Protein AF-A0A9W2X1N8-F1 (afdb_monomer_lite)

Sequence (295 aa):
MGNSVSSVACVLCGAQGEGARREDREVLARQALWKDRPTVGAPGPKSRPLQVGACGFNSRILAFVYPIRLVRVNEDTMELIRGPDGICLPCQPGEPGQLVGAIIQHDPLRRFDGYLNQGANSKKIAKDVFKKGDQAYLTGDVLVMDELGYLYFRDRTGDTFRWKGENVSTTEVEGALSRLLAMADVAVYGVEVPGTEGRAGMAAVASPSGSCDLERLAQLLEKELPLYARPIFLRFLPELHKTGTFKLQKTDLRKEGFDPTVVKDPLFYLDVRKGFYVPLDREAYTRIQAGEEKL

Radius of gyration: 22.06 Å; chains: 1; bounding box: 53×42×66 Å

Organism: Physeter macrocephalus (NCBI:txid9755)

Foldseek 3Di:
DDDDVPLLPCQAVLDDDDDDDPVVVVVVVVVVPDDDDDDDDDDDDDDDPADVQFSHFAAPVPNVVRQKFFFAADLAQRHFDADPVRETHGDDAPGKGFIKGWQDPPDPSRHPPDPPDVPPCPVQWDARHHHHGTIIGGSQWIWGAHPRGGIHTDAGNQQWWDFQRDIAGQVLLQVQLCVVVVNWRKGWDFEDFPPGPIGAIEMETADLPLDDDFLVSLVSCVVRDDPRHPHQKYFYDNDFDQDVNRDGPVPVVRVLDQDVVSDVTFMWGQQPVVSTIDTDDPVNVVCRNVVVGDD

pLDDT: mean 72.07, std 21.96, range [22.75, 95.62]

InterPro domains:
  IPR025110 AMP-binding enzyme, C-terminal domain [PF13193] (172-247)
  IPR042099 ANL, N-terminal domain [G3DSA:3.40.50.12780] (67-156)
  IPR045851 AMP-binding enzyme domain superfamily [G3DSA:3.30.300.30] (158-257)

Secondary structure (DSSP, 8-state):
---STTHHHHHHH------S-HHHHHHHHHHTSSS--------SS-PPPPPTT--EE--STTGGGSSEEEEEB-TTT-PBPB-TTSPBPBPPTT-EEEEEEE--TT-TTT---TT--TTT-TTTEEESSSSTT-EEEEEEEEEEE-TT-EEEEEEETTSEEEETTEEEEHHHHHHHHHHHTTT--EEEEEE--TTSSB-EEEEEEE-TT----HHHHHHHHHHHS-GGGS-SEEEEES---B-TTS-B-HHHHHHHTT-TTT--S-EEEEETTTTEEEE--HHHHHHHHTT-S--

Structure (mmCIF, N/CA/C/O backbone):
data_AF-A0A9W2X1N8-F1
#
_entry.id   AF-A0A9W2X1N8-F1
#
loop_
_atom_site.group_PDB
_atom_site.id
_atom_site.type_symbol
_atom_site.label_atom_id
_atom_site.label_alt_id
_atom_site.label_comp_id
_atom_site.label_asym_id
_atom_site.label_entity_id
_atom_site.label_seq_id
_atom_site.pdbx_PDB_ins_code
_atom_site.Cartn_x
_atom_site.Cartn_y
_atom_site.Cartn_z
_atom_site.occupancy
_atom_site.B_iso_or_equiv
_atom_site.auth_seq_id
_atom_site.auth_comp_id
_atom_site.auth_asym_id
_atom_site.auth_atom_id
_atom_site.pdbx_PDB_model_num
ATOM 1 N N . MET A 1 1 ? 9.101 17.214 11.531 1.00 22.75 1 MET A N 1
ATOM 2 C CA . MET A 1 1 ? 8.351 17.204 12.809 1.00 22.75 1 MET A CA 1
ATOM 3 C C . MET A 1 1 ? 7.164 16.251 12.696 1.00 22.75 1 MET A C 1
ATOM 5 O O . MET A 1 1 ? 6.354 16.449 11.804 1.00 22.75 1 MET A O 1
ATOM 9 N N . GLY A 1 2 ? 7.071 15.233 13.567 1.00 24.41 2 GLY A N 1
ATOM 10 C CA . GLY A 1 2 ? 5.821 14.484 13.797 1.00 24.41 2 GLY A CA 1
ATOM 11 C C . GLY A 1 2 ? 5.746 13.002 13.379 1.00 24.41 2 GLY A C 1
ATOM 12 O O . GLY A 1 2 ? 4.924 12.638 12.543 1.00 24.41 2 GLY A O 1
ATOM 13 N N . ASN A 1 3 ? 6.610 12.163 13.957 1.00 24.52 3 ASN A N 1
ATOM 14 C CA . ASN A 1 3 ? 6.380 10.821 14.535 1.00 24.52 3 ASN A CA 1
ATOM 15 C C . ASN A 1 3 ? 5.213 9.949 13.996 1.00 24.52 3 ASN A C 1
ATOM 17 O O . ASN A 1 3 ? 4.049 10.316 14.104 1.00 24.52 3 ASN A O 1
ATOM 21 N N . SER A 1 4 ? 5.502 8.726 13.514 1.00 29.75 4 SER A N 1
ATOM 22 C CA . SER A 1 4 ? 4.484 7.670 13.261 1.00 29.75 4 SER A CA 1
ATOM 23 C C . SER A 1 4 ? 4.674 6.378 14.048 1.00 29.75 4 SER A C 1
ATOM 25 O O . SER A 1 4 ? 3.787 5.536 14.015 1.00 29.75 4 SER A O 1
ATOM 27 N N . VAL A 1 5 ? 5.763 6.210 14.790 1.00 27.08 5 VAL A N 1
ATOM 28 C CA . VAL A 1 5 ? 5.932 5.002 15.622 1.00 27.08 5 VAL A CA 1
ATOM 29 C C . VAL A 1 5 ? 5.251 5.174 16.995 1.00 27.08 5 VAL A C 1
ATOM 31 O O . VAL A 1 5 ? 5.170 4.253 17.792 1.00 27.08 5 VAL A O 1
ATOM 34 N N . SER A 1 6 ? 4.683 6.357 17.261 1.00 32.12 6 SER A N 1
ATOM 35 C CA . SER A 1 6 ? 4.122 6.728 18.566 1.00 32.12 6 SER A CA 1
ATOM 36 C C . SER A 1 6 ? 2.608 6.503 18.716 1.00 32.12 6 SER A C 1
ATOM 38 O O . SER A 1 6 ? 2.108 6.692 19.819 1.00 32.12 6 SER A O 1
ATOM 40 N N . SER A 1 7 ? 1.863 6.149 17.658 1.00 40.28 7 SER A N 1
ATOM 41 C CA . SER A 1 7 ? 0.382 6.221 17.677 1.00 40.28 7 SER A CA 1
ATOM 42 C C . SER A 1 7 ? -0.257 5.140 18.555 1.00 40.28 7 SER A C 1
ATOM 44 O O . SER A 1 7 ? -1.032 5.451 19.455 1.00 40.28 7 SER A O 1
ATOM 46 N N . VAL A 1 8 ? 0.139 3.878 18.375 1.00 33.94 8 VAL A N 1
ATOM 47 C CA . VAL A 1 8 ? -0.447 2.745 19.110 1.00 33.94 8 VAL A CA 1
ATOM 48 C C . VAL A 1 8 ? -0.028 2.770 20.588 1.00 33.94 8 VAL A C 1
ATOM 50 O O . VAL A 1 8 ? -0.866 2.636 21.475 1.00 33.94 8 VAL A O 1
ATOM 53 N N . ALA A 1 9 ? 1.251 3.044 20.872 1.00 30.34 9 ALA A N 1
ATOM 54 C CA . ALA A 1 9 ? 1.785 3.035 22.234 1.00 30.34 9 ALA A CA 1
ATOM 55 C C . ALA A 1 9 ? 1.349 4.246 23.083 1.00 30.34 9 ALA A C 1
ATOM 57 O O . ALA A 1 9 ? 1.020 4.064 24.253 1.00 30.34 9 ALA A O 1
ATOM 58 N N . CYS A 1 10 ? 1.289 5.471 22.533 1.00 33.62 10 CYS A N 1
ATOM 59 C CA . CYS A 1 10 ? 0.827 6.628 23.321 1.00 33.62 10 CYS A CA 1
ATOM 60 C C . CYS A 1 10 ? -0.654 6.528 23.684 1.00 33.62 10 CYS A C 1
ATOM 62 O O . CYS A 1 10 ? -1.045 6.944 24.772 1.00 33.62 10 CYS A O 1
ATOM 64 N N . VAL A 1 11 ? -1.473 5.999 22.775 1.00 36.81 11 VAL A N 1
ATOM 65 C CA . VAL A 1 11 ? -2.922 5.908 22.969 1.00 36.81 11 VAL A CA 1
ATOM 66 C C . VAL A 1 11 ? -3.291 4.760 23.918 1.00 36.81 11 VAL A C 1
ATOM 68 O O . VAL A 1 11 ? -4.229 4.901 24.698 1.00 36.81 11 VAL A O 1
ATOM 71 N N . LEU A 1 12 ? -2.537 3.653 23.912 1.00 34.25 12 LEU A N 1
ATOM 72 C CA . LEU A 1 12 ? -2.790 2.501 24.787 1.00 34.25 12 LEU A CA 1
ATOM 73 C C . LEU A 1 12 ? -2.156 2.618 26.184 1.00 34.25 12 LEU A C 1
ATOM 75 O O . LEU A 1 12 ? -2.739 2.116 27.141 1.00 34.25 12 LEU A O 1
ATOM 79 N N . CYS A 1 13 ? -0.993 3.264 26.334 1.00 29.58 13 CYS A N 1
ATOM 80 C CA . CYS A 1 13 ? -0.261 3.255 27.611 1.00 29.58 13 CYS A CA 1
ATOM 81 C C . CYS A 1 13 ? -0.659 4.350 28.608 1.00 29.58 13 CYS A C 1
ATOM 83 O O . CYS A 1 13 ? -0.165 4.311 29.731 1.00 29.58 13 CYS A O 1
ATOM 85 N N . GLY A 1 14 ? -1.488 5.336 28.239 1.00 31.61 14 GLY A N 1
ATOM 86 C CA . GLY A 1 14 ? -1.908 6.396 29.171 1.00 31.61 14 GLY A CA 1
ATOM 87 C C . GLY A 1 14 ? -0.744 7.082 29.907 1.00 31.61 14 GLY A C 1
ATOM 88 O O . GLY A 1 14 ? -0.890 7.480 31.059 1.00 31.61 14 GLY A O 1
ATOM 89 N N . ALA A 1 15 ? 0.436 7.170 29.283 1.00 28.55 15 ALA A N 1
ATOM 90 C CA . ALA A 1 15 ? 1.652 7.638 29.939 1.00 28.55 15 ALA A CA 1
ATOM 91 C C . ALA A 1 15 ? 1.679 9.174 30.006 1.00 28.55 15 ALA A C 1
ATOM 93 O O . ALA A 1 15 ? 2.349 9.840 29.218 1.00 28.55 15 ALA A O 1
ATOM 94 N N . GLN A 1 16 ? 0.945 9.734 3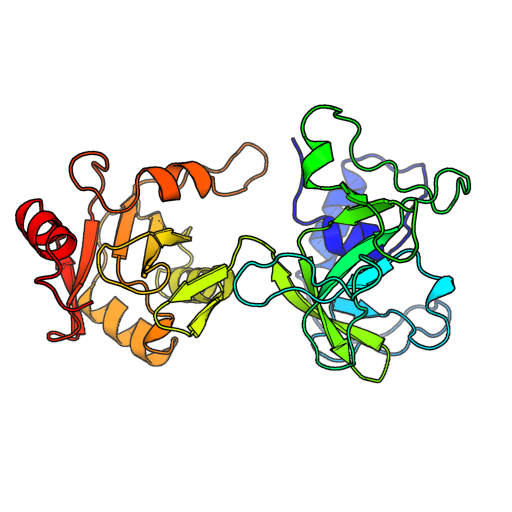0.966 1.00 33.22 16 GLN A N 1
ATOM 95 C CA . GLN A 1 16 ? 1.210 11.060 31.517 1.00 33.22 16 GLN A CA 1
ATOM 96 C C . GLN A 1 16 ? 2.107 10.885 32.750 1.00 33.22 16 GLN A C 1
ATOM 98 O O . GLN A 1 16 ? 1.726 10.233 33.717 1.00 33.22 16 GLN A O 1
ATOM 103 N N . GLY A 1 17 ? 3.327 11.421 32.696 1.00 26.64 17 GLY A N 1
ATOM 104 C CA . GLY A 1 17 ? 4.276 11.364 33.809 1.00 26.64 17 GLY A CA 1
ATOM 105 C C . GLY A 1 17 ? 5.569 12.124 33.514 1.00 26.64 17 GLY A C 1
ATOM 106 O O . GLY A 1 17 ? 6.413 11.679 32.724 1.00 26.64 17 GLY A O 1
ATOM 107 N N . GLU A 1 18 ? 5.682 13.296 34.132 1.00 34.47 18 GLU A N 1
ATOM 108 C CA . GLU A 1 18 ? 6.780 14.263 34.061 1.00 34.47 18 GLU A CA 1
ATOM 109 C C . GLU A 1 18 ? 8.110 13.699 34.602 1.00 34.47 18 GLU A C 1
ATOM 111 O O . GLU A 1 18 ? 8.122 12.832 35.472 1.00 34.47 18 GLU A O 1
ATOM 116 N N . GLY A 1 19 ? 9.245 14.203 34.096 1.00 30.80 19 GLY A N 1
ATOM 117 C CA . GLY A 1 19 ? 10.504 14.173 34.858 1.00 30.80 19 GLY A CA 1
ATOM 118 C C . GLY A 1 19 ? 11.651 13.255 34.409 1.00 30.80 19 GLY A C 1
ATOM 119 O O . GLY A 1 19 ? 12.457 12.885 35.253 1.00 30.80 19 GLY A O 1
ATOM 120 N N . ALA A 1 20 ? 11.811 12.910 33.125 1.00 26.16 20 ALA A N 1
ATOM 121 C CA . ALA A 1 20 ? 13.100 12.380 32.639 1.00 26.16 20 ALA A CA 1
ATOM 122 C C . ALA A 1 20 ? 13.503 13.017 31.302 1.00 26.16 20 ALA A C 1
ATOM 124 O O . ALA A 1 20 ? 12.649 13.253 30.443 1.00 26.16 20 ALA A O 1
ATOM 125 N N . ARG A 1 21 ? 14.799 13.330 31.148 1.00 30.97 21 ARG A N 1
ATOM 126 C CA . ARG A 1 21 ? 15.357 14.007 29.968 1.00 30.97 21 ARG A CA 1
ATOM 127 C C . ARG A 1 21 ? 15.082 13.201 28.691 1.00 30.97 21 ARG A C 1
ATOM 129 O O . ARG A 1 21 ? 15.099 11.974 28.680 1.00 30.97 21 ARG A O 1
ATOM 136 N N . ARG A 1 22 ? 14.798 13.942 27.616 1.00 35.25 22 ARG A N 1
ATOM 137 C CA . ARG A 1 22 ? 14.270 13.470 26.323 1.00 35.25 22 ARG A CA 1
ATOM 138 C C . ARG A 1 22 ? 15.164 12.434 25.624 1.00 35.25 22 ARG A C 1
ATOM 140 O O . ARG A 1 22 ? 14.645 11.610 24.883 1.00 35.25 22 ARG A O 1
ATOM 147 N N . GLU A 1 23 ? 16.465 12.457 25.900 1.00 35.31 23 GLU A N 1
ATOM 148 C CA . GLU A 1 23 ? 17.470 11.562 25.310 1.00 35.31 23 GLU A CA 1
ATOM 149 C C . GLU A 1 23 ? 17.526 10.186 26.003 1.00 35.31 23 GLU A C 1
ATOM 151 O O . GLU A 1 23 ? 17.704 9.171 25.332 1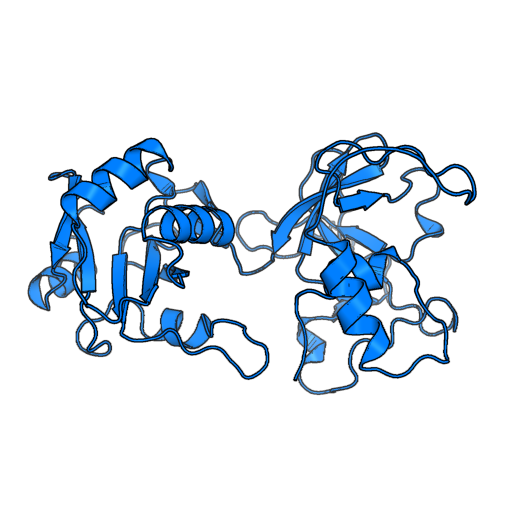.00 35.31 23 GLU A O 1
ATOM 156 N N . ASP A 1 24 ? 17.237 10.108 27.307 1.00 30.05 24 ASP A N 1
ATOM 157 C CA . ASP A 1 24 ? 17.295 8.845 28.062 1.00 30.05 24 ASP A CA 1
ATOM 158 C C . ASP A 1 24 ? 16.071 7.947 27.798 1.00 30.05 24 ASP A C 1
ATOM 160 O O . ASP A 1 24 ? 16.160 6.718 27.834 1.00 30.05 24 ASP A O 1
ATOM 164 N N . ARG A 1 25 ? 14.915 8.542 27.459 1.00 34.88 25 ARG A N 1
ATOM 165 C CA . ARG A 1 25 ? 13.680 7.799 27.140 1.00 34.88 25 ARG A CA 1
ATOM 166 C C . ARG A 1 25 ? 13.730 7.108 25.769 1.00 34.88 25 ARG A C 1
ATOM 168 O O . ARG A 1 25 ? 13.122 6.052 25.612 1.00 34.88 25 ARG A O 1
ATOM 175 N N . GLU A 1 26 ? 14.459 7.652 24.791 1.00 32.41 26 GLU A N 1
ATOM 176 C CA . GLU A 1 26 ? 14.555 7.065 23.442 1.00 32.41 26 GLU A CA 1
ATOM 177 C C . GLU A 1 26 ? 15.580 5.928 23.352 1.00 32.41 26 GLU A C 1
ATOM 179 O O . GLU A 1 26 ? 15.349 4.964 22.620 1.00 32.41 26 GLU A O 1
ATOM 184 N N . VAL A 1 27 ? 16.667 5.981 24.129 1.00 31.05 27 VAL A N 1
ATOM 185 C CA . VAL A 1 27 ? 17.635 4.873 24.211 1.00 31.05 27 VAL A CA 1
ATOM 186 C C . VAL A 1 27 ? 17.013 3.666 24.918 1.00 31.05 27 VAL A C 1
ATOM 188 O O . VAL A 1 27 ? 17.147 2.542 24.432 1.00 31.05 27 VAL A O 1
ATOM 191 N N . LEU A 1 28 ? 16.236 3.890 25.985 1.00 30.09 28 LEU A N 1
ATOM 192 C CA . LEU A 1 28 ? 15.517 2.823 26.691 1.00 30.09 28 LEU A CA 1
ATOM 193 C C . LEU A 1 28 ? 14.352 2.248 25.867 1.00 30.09 28 LEU A C 1
ATOM 195 O O . LEU A 1 28 ? 14.172 1.032 25.834 1.00 30.09 28 LEU A O 1
ATOM 199 N N . ALA A 1 29 ? 13.607 3.080 25.127 1.00 32.09 29 ALA A N 1
ATOM 200 C CA . ALA A 1 29 ? 12.547 2.602 24.233 1.00 32.09 29 ALA A CA 1
ATOM 201 C C . ALA A 1 29 ? 13.093 1.814 23.026 1.00 32.09 29 ALA A C 1
ATOM 203 O O . ALA A 1 29 ? 12.450 0.872 22.566 1.00 32.09 29 ALA A O 1
ATOM 204 N N . ARG A 1 30 ? 14.289 2.160 22.527 1.00 31.34 30 ARG A N 1
ATOM 205 C CA . ARG A 1 30 ? 14.955 1.431 21.434 1.00 31.34 30 ARG A CA 1
ATOM 206 C C . ARG A 1 30 ? 15.635 0.143 21.896 1.00 31.34 30 ARG A C 1
ATOM 208 O O . ARG A 1 30 ? 15.596 -0.836 21.158 1.00 31.34 30 ARG A O 1
ATOM 215 N N . GLN A 1 31 ? 16.206 0.103 23.103 1.00 27.19 31 GLN A N 1
ATOM 216 C CA . GLN A 1 31 ? 16.770 -1.136 23.657 1.00 27.19 31 GLN A CA 1
ATOM 217 C C . GLN A 1 31 ? 15.696 -2.165 24.035 1.00 27.19 31 GLN A C 1
ATOM 219 O O . GLN A 1 31 ? 15.958 -3.360 23.942 1.00 27.19 31 GLN A O 1
ATOM 224 N N . ALA A 1 32 ? 14.480 -1.732 24.379 1.00 28.75 32 ALA A N 1
ATOM 225 C CA . ALA A 1 32 ? 13.392 -2.633 24.764 1.00 28.75 32 ALA A CA 1
ATOM 226 C C . ALA A 1 32 ? 12.700 -3.355 23.589 1.00 28.75 32 ALA A C 1
ATOM 228 O O . ALA A 1 32 ? 11.910 -4.266 23.825 1.00 28.75 32 ALA A O 1
ATOM 229 N N . LEU A 1 33 ? 12.958 -2.964 22.334 1.00 32.12 33 LEU A N 1
ATOM 230 C CA . LEU A 1 33 ? 12.188 -3.453 21.182 1.00 32.12 33 LEU A CA 1
ATOM 231 C C . LEU A 1 33 ? 12.902 -4.488 20.300 1.00 32.12 33 LEU A C 1
ATOM 233 O O . LEU A 1 33 ? 12.229 -5.088 19.469 1.00 32.12 33 LEU A O 1
ATOM 237 N N . TRP A 1 34 ? 14.207 -4.742 20.463 1.00 28.23 34 TRP A N 1
ATOM 238 C CA . TRP A 1 34 ? 14.959 -5.613 19.536 1.00 28.23 34 TRP A CA 1
ATOM 239 C C . TRP A 1 34 ? 16.129 -6.402 20.161 1.00 28.23 34 TRP A C 1
ATOM 241 O O . TRP A 1 34 ? 17.102 -6.704 19.472 1.00 28.23 34 TRP A O 1
ATOM 251 N N . LYS A 1 35 ? 16.062 -6.780 21.444 1.00 23.61 35 LYS A N 1
ATOM 252 C CA . LYS A 1 35 ? 16.946 -7.830 21.984 1.00 23.61 35 LYS A CA 1
ATOM 253 C C . LYS A 1 35 ? 16.184 -8.819 22.866 1.00 23.61 35 LYS A C 1
ATOM 255 O O . LYS A 1 35 ? 15.631 -8.447 23.891 1.00 23.61 35 LYS A O 1
ATOM 260 N N . ASP A 1 36 ? 16.210 -10.064 22.397 1.00 26.56 36 ASP A N 1
ATOM 261 C CA . ASP A 1 36 ? 16.068 -11.329 23.118 1.00 26.56 36 ASP A CA 1
ATOM 262 C C . ASP A 1 36 ? 14.727 -11.645 23.815 1.00 26.56 36 ASP A C 1
ATOM 264 O O . ASP A 1 36 ? 14.384 -11.151 24.885 1.00 26.56 36 ASP A O 1
ATOM 268 N N . ARG A 1 37 ? 13.998 -12.618 23.247 1.00 32.75 37 ARG A N 1
ATOM 269 C CA . ARG A 1 37 ? 13.237 -13.594 24.059 1.00 32.75 37 ARG A CA 1
ATOM 270 C C . ARG A 1 37 ? 14.250 -14.522 24.768 1.00 32.75 37 ARG A C 1
ATOM 272 O O . ARG A 1 37 ? 15.308 -14.720 24.176 1.00 32.75 37 ARG A O 1
ATOM 279 N N . PRO A 1 38 ? 13.941 -15.234 25.880 1.00 39.94 38 PRO A N 1
ATOM 280 C CA . PRO A 1 38 ? 12.724 -15.278 26.704 1.00 39.94 38 PRO A CA 1
ATOM 281 C C . PRO A 1 38 ? 12.981 -15.151 28.238 1.00 39.94 38 PRO A C 1
ATOM 283 O O . PRO A 1 38 ? 14.107 -15.189 28.715 1.00 39.94 38 PRO A O 1
ATOM 286 N N . THR A 1 39 ? 11.886 -15.168 29.010 1.00 31.20 39 THR A N 1
ATOM 287 C CA . THR A 1 39 ? 11.751 -15.500 30.452 1.00 31.20 39 THR A CA 1
ATOM 288 C C . THR A 1 39 ? 11.880 -14.416 31.539 1.00 31.20 39 THR A C 1
ATOM 290 O O . THR A 1 39 ? 12.745 -13.553 31.533 1.00 31.20 39 THR A O 1
ATOM 293 N N . VAL A 1 40 ? 10.998 -14.630 32.529 1.00 28.84 40 VAL A N 1
ATOM 294 C CA . VAL A 1 40 ? 10.947 -14.173 33.929 1.00 28.84 40 VAL A CA 1
ATOM 295 C C . VAL A 1 40 ? 10.440 -12.751 34.183 1.00 28.84 40 VAL A C 1
ATOM 297 O O . VAL A 1 40 ? 11.009 -11.751 33.769 1.00 28.84 40 VAL A O 1
ATOM 300 N N . GLY A 1 41 ? 9.306 -12.698 34.888 1.00 36.88 41 GLY A N 1
ATOM 301 C CA . GLY A 1 41 ? 8.569 -11.482 35.191 1.00 36.88 41 GLY A CA 1
ATOM 302 C C . GLY A 1 41 ? 9.197 -10.590 36.259 1.00 36.88 41 GLY A C 1
ATOM 303 O O . GLY A 1 41 ? 10.035 -11.007 37.054 1.00 36.88 41 GLY A O 1
ATOM 304 N N . ALA A 1 42 ? 8.678 -9.366 36.306 1.00 26.61 42 ALA A N 1
ATOM 305 C CA . ALA A 1 42 ? 8.773 -8.451 37.435 1.00 26.61 42 ALA A CA 1
ATOM 306 C C . ALA A 1 42 ? 7.386 -7.811 37.679 1.00 26.61 42 ALA A C 1
ATOM 308 O O . ALA A 1 42 ? 6.588 -7.707 36.742 1.00 26.61 42 ALA A O 1
ATOM 309 N N . PRO A 1 43 ? 7.039 -7.465 38.932 1.00 33.84 43 PRO A N 1
ATOM 310 C CA . PRO A 1 43 ? 5.667 -7.531 39.422 1.00 33.84 43 PRO A CA 1
ATOM 311 C C . PRO A 1 43 ? 4.914 -6.203 39.253 1.00 33.84 43 PRO A C 1
ATOM 313 O O . PRO A 1 43 ? 5.180 -5.222 39.938 1.00 33.84 43 PRO A O 1
ATOM 316 N N . GLY A 1 44 ? 3.918 -6.207 38.370 1.00 30.73 44 GLY A N 1
ATOM 317 C CA . GLY A 1 44 ? 2.815 -5.241 38.316 1.00 30.73 44 GLY A CA 1
ATOM 318 C C . GLY A 1 44 ? 1.479 -5.997 38.316 1.00 30.73 44 GLY A C 1
ATOM 319 O O . GLY A 1 44 ? 1.490 -7.218 38.134 1.00 30.73 44 GLY A O 1
ATOM 320 N N . PRO A 1 45 ? 0.326 -5.346 38.560 1.00 32.69 45 PRO A N 1
ATOM 321 C CA . PRO A 1 45 ? -0.944 -6.033 38.796 1.00 32.69 45 PRO A CA 1
ATOM 322 C C . PRO A 1 45 ? -1.331 -6.897 37.585 1.00 32.69 45 PRO A C 1
ATOM 324 O O . PRO A 1 45 ? -1.757 -6.374 36.564 1.00 32.69 45 PRO A O 1
ATOM 327 N N . LYS A 1 46 ? -1.121 -8.217 37.723 1.00 32.91 46 LYS A N 1
ATOM 328 C CA . LYS A 1 46 ? -1.469 -9.343 36.832 1.00 32.91 46 LYS A CA 1
ATOM 329 C C . LYS A 1 46 ? -2.076 -8.941 35.475 1.00 32.91 46 LYS A C 1
ATOM 331 O O . LYS A 1 46 ? -3.265 -9.156 35.237 1.00 32.91 46 LYS A O 1
ATOM 336 N N . SER A 1 47 ? -1.262 -8.413 34.561 1.00 38.81 47 SER A N 1
ATOM 337 C CA . SER A 1 47 ? -1.640 -8.317 33.153 1.00 38.81 47 SER A CA 1
ATOM 338 C C . SER A 1 47 ? -1.638 -9.730 32.569 1.00 38.81 47 SER A C 1
ATOM 340 O O . SER A 1 47 ? -0.638 -10.448 32.628 1.00 38.81 47 SER A O 1
ATOM 342 N N . ARG A 1 48 ? -2.796 -10.168 32.058 1.00 43.81 48 ARG A N 1
ATOM 343 C CA . ARG A 1 48 ? -2.905 -11.417 31.292 1.00 43.81 48 ARG A CA 1
ATOM 344 C C . ARG A 1 48 ? -1.853 -11.394 30.175 1.00 43.81 48 ARG A C 1
ATOM 346 O O . ARG A 1 48 ? -1.668 -10.330 29.581 1.00 43.81 48 ARG A O 1
ATOM 353 N N . PRO A 1 49 ? -1.185 -12.520 29.870 1.00 46.03 49 PRO A N 1
ATOM 354 C CA . PRO A 1 49 ? -0.251 -12.557 28.753 1.00 46.03 49 PRO A CA 1
ATOM 355 C C . PRO A 1 49 ? -0.978 -12.082 27.488 1.00 46.03 49 PRO A C 1
ATOM 357 O O . PRO A 1 49 ? -2.090 -12.537 27.204 1.00 46.03 49 PRO A O 1
ATOM 360 N N . LEU A 1 50 ? -0.395 -11.109 26.776 1.00 55.50 50 LEU A N 1
ATOM 361 C CA . LEU A 1 50 ? -0.914 -10.706 25.472 1.00 55.50 50 LEU A CA 1
ATOM 362 C C . LEU A 1 50 ? -0.894 -11.932 24.558 1.00 55.50 50 LEU A C 1
ATOM 364 O O . LEU A 1 50 ? 0.107 -12.650 24.490 1.00 55.50 50 LEU A O 1
ATOM 368 N N . GLN A 1 51 ? -2.005 -12.173 23.870 1.00 63.19 51 GLN A N 1
ATOM 369 C CA . GLN A 1 51 ? -2.077 -13.205 22.848 1.00 63.19 51 GLN A CA 1
ATOM 370 C C . GLN A 1 51 ? -1.052 -12.905 21.749 1.00 63.19 51 GLN A C 1
ATOM 372 O O . GLN A 1 51 ? -0.800 -11.743 21.421 1.00 63.19 51 GLN A O 1
ATOM 377 N N . VAL A 1 52 ? -0.436 -13.946 21.187 1.00 64.38 52 VAL A N 1
ATOM 378 C CA . VAL A 1 52 ? 0.562 -13.791 20.120 1.00 64.38 52 VAL A CA 1
ATOM 379 C C . VAL A 1 52 ? -0.053 -12.987 18.967 1.00 64.38 52 VAL A C 1
ATOM 381 O O . VAL A 1 52 ? -1.096 -13.365 18.440 1.00 64.38 52 VAL A O 1
ATOM 384 N N . GLY A 1 53 ? 0.577 -11.864 18.609 1.00 63.41 53 GLY A N 1
ATOM 385 C CA . GLY A 1 53 ? 0.120 -10.961 17.544 1.00 63.41 53 GLY A CA 1
ATOM 386 C C . GLY A 1 53 ? -0.827 -9.833 17.979 1.00 63.41 53 GLY A C 1
ATOM 387 O O . GLY A 1 53 ? -1.097 -8.946 17.172 1.00 63.41 53 GLY A O 1
ATOM 388 N N . ALA A 1 54 ? -1.303 -9.810 19.228 1.00 73.75 54 ALA A N 1
ATOM 389 C CA . ALA A 1 54 ? -2.109 -8.700 19.734 1.00 73.75 54 ALA A CA 1
ATOM 390 C C . ALA A 1 54 ? -1.231 -7.467 20.014 1.00 73.75 54 ALA A C 1
ATOM 392 O O . ALA A 1 54 ? -0.181 -7.570 20.649 1.00 73.75 54 ALA A O 1
ATOM 393 N N . CYS A 1 55 ? -1.676 -6.290 19.575 1.00 76.31 55 CYS A N 1
ATOM 394 C CA . CYS A 1 55 ? -0.991 -5.014 19.805 1.00 76.31 55 CYS A CA 1
ATOM 395 C C . CYS A 1 55 ? -1.608 -4.188 20.944 1.00 76.31 55 CYS A C 1
ATOM 397 O O . CYS A 1 55 ? -1.052 -3.161 21.327 1.00 76.31 55 CYS A O 1
ATOM 399 N N . GLY A 1 56 ? -2.739 -4.626 21.504 1.00 79.75 56 GLY A N 1
ATOM 400 C CA . GLY A 1 56 ? -3.411 -3.944 22.604 1.00 79.75 56 GLY A CA 1
ATOM 401 C C . GLY A 1 56 ? -4.594 -4.726 23.161 1.00 79.75 56 GLY A C 1
ATOM 402 O O . GLY A 1 56 ? -4.934 -5.805 22.676 1.00 79.75 56 GLY A O 1
ATOM 403 N N . PHE A 1 57 ? -5.232 -4.160 24.183 1.00 80.00 57 PHE A N 1
ATOM 404 C CA . PHE A 1 57 ? -6.439 -4.702 24.796 1.00 80.00 57 PHE A CA 1
ATOM 405 C C . PHE A 1 57 ? -7.412 -3.568 25.113 1.00 80.00 57 PHE A C 1
ATOM 407 O O . PHE A 1 57 ? -7.020 -2.556 25.693 1.00 80.00 57 PHE A O 1
ATOM 414 N N . ASN A 1 58 ? -8.679 -3.745 24.757 1.00 77.88 58 ASN A N 1
ATOM 415 C CA . ASN A 1 58 ? -9.757 -2.840 25.124 1.00 77.88 58 ASN A CA 1
ATOM 416 C C . ASN A 1 58 ? -10.972 -3.665 25.555 1.00 77.88 58 ASN A C 1
ATOM 418 O O . ASN A 1 58 ? -11.532 -4.431 24.773 1.00 77.88 58 ASN A O 1
ATOM 422 N N . SER A 1 59 ? -11.364 -3.525 26.822 1.00 73.69 59 SER A N 1
ATOM 423 C CA . SER A 1 59 ? -12.445 -4.326 27.396 1.00 73.69 59 SER A CA 1
ATOM 424 C C . SER A 1 59 ? -13.776 -4.016 26.714 1.00 73.69 59 SER A C 1
ATOM 426 O O . SER A 1 59 ? -14.239 -2.876 26.734 1.00 73.69 59 SER A O 1
ATOM 428 N N . ARG A 1 60 ? -14.440 -5.048 26.181 1.00 71.94 60 ARG A N 1
ATOM 429 C CA . ARG A 1 60 ? -15.787 -4.914 25.602 1.00 71.94 60 ARG A CA 1
ATOM 430 C C . ARG A 1 60 ? -16.857 -4.631 26.658 1.00 71.94 60 ARG A C 1
ATOM 432 O O . ARG A 1 60 ? -17.812 -3.915 26.381 1.00 71.94 60 ARG A O 1
ATOM 439 N N . ILE A 1 61 ? -16.679 -5.155 27.872 1.00 70.94 61 ILE A N 1
ATOM 440 C CA . ILE A 1 61 ? -17.636 -5.003 28.983 1.00 70.94 61 ILE A CA 1
ATOM 441 C C . ILE A 1 61 ? -17.526 -3.605 29.601 1.00 70.94 61 ILE A C 1
ATOM 443 O O . ILE A 1 61 ? -18.527 -2.955 29.882 1.00 70.94 61 ILE A O 1
ATOM 447 N N . LEU A 1 62 ? -16.297 -3.121 29.788 1.00 68.62 62 LEU A N 1
ATOM 448 C CA . LEU A 1 62 ? -16.009 -1.818 30.390 1.00 68.62 62 LEU A CA 1
ATOM 449 C C . LEU A 1 62 ? -15.550 -0.815 29.342 1.00 68.62 62 LEU A C 1
ATOM 451 O O . LEU A 1 62 ? -14.626 -0.035 29.570 1.00 68.62 62 LEU A O 1
ATOM 455 N N . ALA A 1 63 ? -16.210 -0.825 28.186 1.00 63.50 63 ALA A N 1
ATOM 456 C CA . ALA A 1 63 ? -15.806 -0.001 27.066 1.00 63.50 63 ALA A CA 1
ATOM 457 C C . ALA A 1 63 ? -15.706 1.476 27.511 1.00 63.50 63 ALA A C 1
ATOM 459 O O . ALA A 1 63 ? -14.733 2.162 27.204 1.00 63.50 63 ALA A O 1
ATOM 460 N N . PHE A 1 64 ? -16.671 2.003 28.274 1.00 63.62 64 PHE A N 1
ATOM 461 C CA . PHE A 1 64 ? -16.715 3.417 28.700 1.00 63.62 64 PHE A CA 1
ATOM 462 C C . PHE A 1 64 ? -15.500 3.893 29.523 1.00 63.62 64 PHE A C 1
ATOM 464 O O . PHE A 1 64 ? -15.320 5.098 29.691 1.00 63.62 64 PHE A O 1
ATOM 471 N N . VAL A 1 65 ? -14.679 2.972 30.037 1.00 63.53 65 VAL A N 1
ATOM 472 C CA . VAL A 1 65 ? -13.468 3.287 30.807 1.00 63.53 65 VAL A CA 1
ATOM 473 C C . VAL A 1 65 ? -12.352 3.807 29.903 1.00 63.53 65 VAL A C 1
ATOM 475 O O . VAL A 1 65 ? -11.618 4.709 30.303 1.00 63.53 65 VAL A O 1
ATOM 478 N N . TYR A 1 66 ? -12.256 3.287 28.677 1.00 64.81 66 TYR A N 1
ATOM 479 C CA . TYR A 1 66 ? -11.240 3.696 27.716 1.00 64.81 66 TYR A CA 1
ATOM 480 C C . TYR A 1 66 ? -11.831 4.675 26.695 1.00 64.81 66 TYR A C 1
ATOM 482 O O . TYR A 1 66 ? -12.856 4.364 26.077 1.00 64.81 66 TYR A O 1
ATOM 490 N N . PRO A 1 67 ? -11.182 5.831 26.452 1.00 67.94 67 PRO A N 1
ATOM 491 C CA . PRO A 1 67 ? -11.654 6.830 25.493 1.00 67.94 67 PRO A CA 1
ATOM 492 C C . PRO A 1 67 ? -11.478 6.385 24.033 1.00 67.94 67 PRO A C 1
ATOM 494 O O . PRO A 1 67 ? -11.726 7.169 23.126 1.00 67.94 67 PRO A O 1
ATOM 497 N N . ILE A 1 68 ? -11.050 5.145 23.787 1.00 75.31 68 ILE A N 1
ATOM 498 C CA . ILE A 1 68 ? -10.780 4.608 22.456 1.00 75.31 68 ILE A CA 1
ATOM 499 C C . ILE A 1 68 ? -11.812 3.563 22.043 1.00 75.31 68 ILE A C 1
ATOM 501 O O . ILE A 1 68 ? -12.263 2.734 22.846 1.00 75.31 68 ILE A O 1
ATOM 505 N N . ARG A 1 69 ? -12.187 3.592 20.767 1.00 81.25 69 ARG A N 1
ATOM 506 C CA . ARG A 1 69 ? -13.189 2.703 20.168 1.00 81.25 69 ARG A CA 1
ATOM 507 C C . ARG A 1 69 ? -12.819 2.337 18.744 1.00 81.25 69 ARG A C 1
ATOM 509 O O . ARG A 1 69 ? -12.176 3.126 18.062 1.00 81.25 69 ARG A O 1
ATOM 516 N N . LEU A 1 70 ? -13.284 1.170 18.307 1.00 86.62 70 LEU A N 1
ATOM 517 C CA . LEU A 1 70 ? -13.317 0.816 16.894 1.00 86.62 70 LEU A CA 1
ATOM 518 C C . LEU A 1 70 ? -14.675 1.191 16.311 1.00 86.62 70 LEU A C 1
ATOM 520 O O . LEU A 1 70 ? -15.718 0.761 16.814 1.00 86.62 70 LEU A O 1
ATOM 524 N N . VAL A 1 71 ? -14.644 1.986 15.250 1.00 88.88 71 VAL A N 1
ATOM 525 C CA . VAL A 1 71 ? -15.813 2.323 14.435 1.00 88.88 71 VAL A CA 1
ATOM 526 C C . VAL A 1 71 ? -15.667 1.685 13.065 1.00 88.88 71 VAL A C 1
ATOM 528 O O . VAL A 1 71 ? -14.561 1.598 12.528 1.00 88.88 71 VAL A O 1
ATOM 531 N N . ARG A 1 72 ? -16.784 1.208 12.518 1.00 87.88 72 ARG A N 1
ATOM 532 C CA . ARG A 1 72 ? -16.798 0.506 11.238 1.00 87.88 72 ARG A CA 1
ATOM 533 C C . ARG A 1 72 ? -16.348 1.445 10.134 1.00 87.88 72 ARG A C 1
ATOM 535 O O . ARG A 1 72 ? -16.773 2.601 10.072 1.00 87.88 72 ARG A O 1
ATOM 542 N N . VAL A 1 73 ? -15.516 0.914 9.253 1.00 82.94 73 VAL A N 1
ATOM 543 C CA . VAL A 1 73 ? -15.083 1.595 8.038 1.00 82.94 73 VAL A CA 1
ATOM 544 C C . VAL A 1 73 ? -15.536 0.823 6.818 1.00 82.94 73 VAL A C 1
ATOM 546 O O . VAL A 1 73 ? -15.688 -0.395 6.861 1.00 82.94 73 VAL A O 1
ATOM 549 N N . ASN A 1 74 ? -15.786 1.552 5.740 1.00 76.00 74 ASN A N 1
ATOM 550 C CA . ASN A 1 74 ? -15.948 0.966 4.427 1.00 76.00 74 ASN A CA 1
ATOM 551 C C . ASN A 1 74 ? -14.584 0.415 3.998 1.00 76.00 74 ASN A C 1
ATOM 553 O O . ASN A 1 74 ? -13.597 1.145 4.024 1.00 76.00 74 ASN A O 1
ATOM 557 N N . GLU A 1 75 ? -14.520 -0.863 3.640 1.00 63.78 75 GLU A N 1
ATOM 558 C CA . GLU A 1 75 ? -13.256 -1.515 3.282 1.00 63.78 75 GLU A CA 1
ATOM 559 C C . GLU A 1 75 ? -12.622 -0.918 2.014 1.00 63.78 75 GLU A C 1
ATOM 561 O O . GLU A 1 75 ? -11.401 -0.937 1.881 1.00 63.78 75 GLU A O 1
ATOM 566 N N . ASP A 1 76 ? -13.429 -0.329 1.127 1.00 58.25 76 ASP A N 1
ATOM 567 C CA . ASP A 1 76 ? -12.993 0.221 -0.158 1.00 58.25 76 ASP A CA 1
ATOM 568 C C . ASP A 1 76 ? -12.572 1.688 -0.053 1.00 58.25 76 ASP A C 1
ATOM 570 O O . ASP A 1 76 ? -11.538 2.092 -0.589 1.00 58.25 76 ASP A O 1
ATOM 574 N N . THR A 1 77 ? -13.372 2.511 0.630 1.00 64.81 77 THR A N 1
ATOM 575 C CA . THR A 1 77 ? -13.112 3.958 0.743 1.00 64.81 77 THR A CA 1
ATOM 576 C C . THR A 1 77 ? -12.352 4.328 2.012 1.00 64.81 77 THR A C 1
ATOM 578 O O . THR A 1 77 ? -11.836 5.441 2.121 1.00 64.81 77 THR A O 1
ATOM 581 N N . MET A 1 78 ? -12.266 3.405 2.977 1.00 65.69 78 MET A N 1
ATOM 582 C CA . MET A 1 78 ? -11.766 3.639 4.336 1.00 65.69 78 MET A CA 1
ATOM 583 C C . MET A 1 78 ? -12.495 4.780 5.067 1.00 65.69 78 MET A C 1
ATOM 585 O O . MET A 1 78 ? -11.984 5.338 6.042 1.00 65.69 78 MET A O 1
ATOM 589 N N . GLU A 1 79 ? -13.701 5.131 4.612 1.00 77.19 79 GLU A N 1
ATOM 590 C CA . GLU A 1 79 ? -14.566 6.121 5.246 1.00 77.19 79 GLU A CA 1
ATOM 591 C C . GLU A 1 79 ? -15.402 5.489 6.361 1.00 77.19 79 GLU A C 1
ATOM 593 O O . GLU A 1 79 ? -15.741 4.307 6.329 1.00 77.19 79 GLU A O 1
ATOM 598 N N . LEU A 1 80 ? -15.763 6.294 7.359 1.00 84.38 80 LEU A N 1
ATOM 599 C CA . LEU A 1 80 ? -16.575 5.847 8.488 1.00 84.38 80 LEU A CA 1
ATOM 600 C C . LEU A 1 80 ? -17.992 5.478 8.035 1.00 84.38 80 LEU A C 1
ATOM 602 O O . LEU A 1 80 ? -18.696 6.307 7.456 1.00 84.38 80 LEU A O 1
ATOM 606 N N . ILE A 1 81 ? -18.446 4.274 8.381 1.00 86.38 81 ILE A N 1
ATOM 607 C CA . ILE A 1 81 ? -19.824 3.845 8.131 1.00 86.38 81 ILE A CA 1
ATOM 608 C C . ILE A 1 81 ? -20.725 4.404 9.231 1.00 86.38 81 ILE A C 1
ATOM 610 O O . ILE A 1 81 ? -20.507 4.168 10.423 1.00 86.38 81 ILE A O 1
ATOM 614 N N . ARG A 1 82 ? -21.768 5.126 8.817 1.00 89.75 82 ARG A N 1
ATOM 615 C CA . ARG A 1 82 ? -22.754 5.748 9.706 1.00 89.75 82 ARG A CA 1
ATOM 616 C C . ARG A 1 82 ? -24.110 5.060 9.598 1.00 89.75 82 ARG A C 1
ATOM 618 O O . ARG A 1 82 ? -24.487 4.592 8.527 1.00 89.75 82 ARG A O 1
ATOM 625 N N . GLY A 1 83 ? -24.826 4.994 10.716 1.00 87.81 83 GLY A N 1
ATOM 626 C CA . GLY A 1 83 ? -26.200 4.513 10.782 1.00 87.81 83 GLY A CA 1
ATOM 627 C C . GLY A 1 83 ? -27.218 5.545 10.273 1.00 87.81 83 GLY A C 1
ATOM 628 O O . GLY A 1 83 ? -26.847 6.666 9.913 1.00 87.81 83 GLY A O 1
ATOM 629 N N . PRO A 1 84 ? -28.520 5.199 10.269 1.00 86.69 84 PRO A N 1
ATOM 630 C CA . PRO A 1 84 ? -29.604 6.100 9.851 1.00 86.69 84 PRO A CA 1
ATOM 631 C C . PRO A 1 84 ? -29.723 7.374 10.702 1.00 86.69 84 PRO A C 1
ATOM 633 O O . PRO A 1 84 ? -30.223 8.396 10.244 1.00 86.69 84 PRO A O 1
ATOM 636 N N . ASP A 1 85 ? -29.248 7.320 11.943 1.00 85.75 85 ASP A N 1
ATOM 637 C CA . ASP A 1 85 ? -29.143 8.442 12.878 1.00 85.75 85 ASP A CA 1
ATOM 638 C C . ASP A 1 85 ? -27.947 9.369 12.576 1.00 85.75 85 ASP A C 1
ATOM 640 O O . ASP A 1 85 ? -27.809 10.441 13.172 1.00 85.75 85 ASP A O 1
ATOM 644 N N . GLY A 1 86 ? -27.079 8.988 11.637 1.00 84.69 86 GLY A N 1
ATOM 645 C CA . GLY A 1 86 ? -25.859 9.702 11.279 1.00 84.69 86 GLY A CA 1
ATOM 646 C C . GLY A 1 86 ? -24.706 9.515 12.270 1.00 84.69 86 GLY A C 1
ATOM 647 O O . GLY A 1 86 ? -23.711 10.234 12.151 1.00 84.69 86 GLY A O 1
ATOM 648 N N . ILE A 1 87 ? -24.817 8.583 13.223 1.00 89.00 87 ILE A N 1
ATOM 649 C CA . ILE A 1 87 ? -23.751 8.218 14.170 1.00 89.00 87 ILE A CA 1
ATOM 650 C C . ILE A 1 87 ? -22.923 7.061 13.587 1.00 89.00 87 ILE A C 1
ATOM 652 O O . ILE A 1 87 ? -23.447 6.247 12.827 1.00 89.00 87 ILE A O 1
ATOM 656 N N . CYS A 1 88 ? -21.621 6.983 13.881 1.00 87.94 88 CYS A N 1
ATOM 657 C CA . CYS A 1 88 ? -20.781 5.889 13.380 1.00 87.94 88 CYS A CA 1
ATOM 658 C C . CYS A 1 88 ? -21.165 4.544 14.013 1.00 87.94 88 CYS A C 1
ATOM 660 O O . CYS A 1 88 ? -21.383 4.444 15.221 1.00 87.94 88 CYS A O 1
ATOM 662 N N . LEU A 1 89 ? -21.198 3.484 13.204 1.00 87.56 89 LEU A N 1
ATOM 663 C CA . LEU A 1 89 ? -21.522 2.148 13.698 1.00 87.56 89 LEU A CA 1
ATOM 664 C C . LEU A 1 89 ? -20.321 1.537 14.446 1.00 87.56 89 LEU A C 1
ATOM 666 O O . LEU A 1 89 ? -19.202 1.571 13.925 1.00 87.56 89 LEU A O 1
ATOM 670 N N . PRO A 1 90 ? -20.511 0.952 15.642 1.00 86.50 90 PRO A N 1
ATOM 671 C CA . PRO A 1 90 ? -19.450 0.224 16.334 1.00 86.50 90 PRO A CA 1
ATOM 672 C C . PRO A 1 90 ? -19.126 -1.100 15.622 1.00 86.50 90 PRO A C 1
ATOM 674 O O . PRO A 1 90 ? -19.998 -1.690 14.983 1.00 86.50 90 PRO A O 1
ATOM 677 N N . CYS A 1 91 ? -17.885 -1.576 15.753 1.00 86.44 91 CYS A N 1
ATOM 678 C CA . CYS A 1 91 ? -17.459 -2.866 15.185 1.00 86.44 91 CYS A CA 1
ATOM 679 C C . CYS A 1 91 ? -17.891 -4.051 16.055 1.00 86.44 91 CYS A C 1
ATOM 681 O O . CYS A 1 91 ? -17.814 -3.984 17.288 1.00 86.44 91 CYS A O 1
ATOM 683 N N . GLN A 1 92 ? -18.282 -5.151 15.414 1.00 87.38 92 GLN A N 1
ATOM 684 C CA . GLN A 1 92 ? -18.393 -6.460 16.059 1.00 87.38 92 GLN A CA 1
ATOM 685 C C . GLN A 1 92 ? -17.023 -7.158 16.133 1.00 87.38 92 GLN A C 1
ATOM 687 O O . GLN A 1 92 ? -16.069 -6.726 15.483 1.00 87.38 92 GLN A O 1
ATOM 692 N N . PRO A 1 93 ? -16.876 -8.225 16.940 1.00 84.50 93 PRO A N 1
ATOM 693 C CA . PRO A 1 93 ? -15.655 -9.018 16.959 1.00 84.50 93 PRO A CA 1
ATOM 694 C C . PRO A 1 93 ? -15.319 -9.567 15.580 1.00 84.50 93 PRO A C 1
ATOM 696 O O . PRO A 1 93 ? -16.202 -10.019 14.857 1.00 84.50 93 PRO A O 1
ATOM 699 N N . GLY A 1 94 ? -14.040 -9.541 15.230 1.00 82.06 94 GLY A N 1
ATOM 700 C CA . GLY A 1 94 ? -13.554 -9.969 13.923 1.00 82.06 94 GLY A CA 1
ATOM 701 C C . GLY A 1 94 ? -13.734 -8.929 12.815 1.00 82.06 94 GLY A C 1
ATOM 702 O O . GLY A 1 94 ? -13.061 -9.046 11.794 1.00 82.06 94 GLY A O 1
ATOM 703 N N . GLU A 1 95 ? -14.557 -7.893 13.011 1.00 83.50 95 GLU A N 1
ATOM 704 C CA . GLU A 1 95 ? -14.757 -6.851 12.003 1.00 83.50 95 GLU A CA 1
ATOM 705 C C . GLU A 1 95 ? -13.612 -5.823 12.016 1.00 83.50 95 GLU A C 1
ATOM 707 O O . GLU A 1 95 ? -13.181 -5.381 13.091 1.00 83.50 95 GLU A O 1
ATOM 712 N N . PRO A 1 96 ? -13.117 -5.408 10.836 1.00 83.56 96 PRO A N 1
ATOM 713 C CA . PRO A 1 96 ? -12.149 -4.328 10.730 1.00 83.56 96 PRO A CA 1
ATOM 714 C C . PRO A 1 96 ? -12.804 -2.974 11.027 1.00 83.56 96 PRO A C 1
ATOM 716 O O . PRO A 1 96 ? -13.883 -2.643 10.534 1.00 83.56 96 PRO A O 1
ATOM 719 N N . GLY A 1 97 ? -12.113 -2.161 11.821 1.00 87.31 97 GLY A N 1
ATOM 720 C CA . GLY A 1 97 ? -12.569 -0.834 12.206 1.00 87.31 97 GLY A CA 1
ATOM 721 C C . GLY A 1 97 ? -11.431 0.147 12.381 1.00 87.31 97 GLY A C 1
ATOM 722 O O . GLY A 1 97 ? -10.332 -0.225 12.790 1.00 87.31 97 GLY A O 1
ATOM 723 N N . GLN A 1 98 ? -11.700 1.422 12.124 1.00 86.75 98 GLN A N 1
ATOM 724 C CA . GLN A 1 98 ? -10.749 2.476 12.445 1.00 86.75 98 GLN A CA 1
ATOM 725 C C . GLN A 1 98 ? -10.789 2.766 13.943 1.00 86.75 98 GLN A C 1
ATOM 727 O O . GLN A 1 98 ? -11.857 2.932 14.541 1.00 86.75 98 GLN A O 1
ATOM 732 N N . LEU A 1 99 ? -9.611 2.856 14.551 1.00 85.75 99 LEU A N 1
ATOM 733 C CA . LEU A 1 99 ? -9.463 3.306 15.921 1.00 85.75 99 LEU A CA 1
ATOM 734 C C . LEU A 1 99 ? -9.686 4.810 16.000 1.00 85.75 99 LEU A C 1
ATOM 736 O O . LEU A 1 99 ? -9.086 5.613 15.283 1.00 85.75 99 LEU A O 1
ATOM 740 N N . VAL A 1 100 ? -10.568 5.192 16.908 1.00 85.19 100 VAL A N 1
ATOM 741 C CA . VAL A 1 100 ? -10.920 6.582 17.159 1.00 85.19 100 VAL A CA 1
ATOM 742 C C . VAL A 1 100 ? -10.815 6.875 18.646 1.00 85.19 100 VAL A C 1
ATOM 744 O O . VAL A 1 100 ? -11.190 6.053 19.485 1.00 85.19 100 VAL A O 1
ATOM 747 N N . GLY A 1 101 ? -10.279 8.047 18.974 1.00 80.56 101 GLY A N 1
ATOM 748 C CA . GLY A 1 101 ? -10.188 8.548 20.342 1.00 80.56 101 GLY A CA 1
ATOM 749 C C . GLY A 1 101 ? -11.249 9.613 20.587 1.00 80.56 101 GLY A C 1
ATOM 750 O O . GLY A 1 101 ? -11.240 10.644 19.921 1.00 80.56 101 GLY A O 1
ATOM 751 N N . ALA A 1 102 ? -12.160 9.387 21.530 1.00 76.81 102 ALA A N 1
ATOM 752 C CA . ALA A 1 102 ? -13.147 10.373 21.949 1.00 76.81 102 ALA A CA 1
ATOM 753 C C . ALA A 1 102 ? -12.455 11.637 22.478 1.00 76.81 102 ALA A C 1
ATOM 755 O O . ALA A 1 102 ? -11.595 11.563 23.357 1.00 76.81 102 ALA A O 1
ATOM 756 N N . ILE A 1 103 ? -12.858 12.804 21.977 1.00 72.75 103 ILE A N 1
ATOM 757 C CA . ILE A 1 103 ? -12.378 14.094 22.471 1.00 72.75 103 ILE A CA 1
ATOM 758 C C . ILE A 1 103 ? -13.342 14.554 23.564 1.00 72.75 103 ILE A C 1
ATOM 760 O O . ILE A 1 103 ? -14.430 15.061 23.292 1.00 72.75 103 ILE A O 1
ATOM 764 N N . ILE A 1 104 ? -12.944 14.364 24.821 1.00 68.00 104 ILE A N 1
ATOM 765 C CA . ILE A 1 104 ? -13.717 14.787 25.992 1.00 68.00 104 ILE A CA 1
ATOM 766 C C . ILE A 1 104 ? -13.119 16.100 26.506 1.00 68.00 104 ILE A C 1
ATOM 768 O O . ILE A 1 104 ? -12.071 16.108 27.143 1.00 68.00 104 ILE A O 1
ATOM 772 N N . GLN A 1 105 ? -13.774 17.228 26.217 1.00 59.84 105 GLN A N 1
ATOM 773 C CA . GLN A 1 105 ? -13.254 18.562 26.563 1.00 59.84 105 GLN A CA 1
ATOM 774 C C . GLN A 1 105 ? -13.253 18.860 28.075 1.00 59.84 105 GLN A C 1
ATOM 776 O O . GLN A 1 105 ? -12.479 19.701 28.528 1.00 59.84 105 GLN A O 1
ATOM 781 N N . HIS A 1 106 ? -14.097 18.172 28.850 1.00 57.81 106 HIS A N 1
ATOM 782 C CA . HIS A 1 106 ? -14.349 18.468 30.267 1.00 57.81 106 HIS A CA 1
ATOM 783 C C . HIS A 1 106 ? -13.611 17.559 31.265 1.00 57.81 106 HIS A C 1
ATOM 785 O O . HIS A 1 106 ? -13.807 17.717 32.465 1.00 57.81 106 HIS A O 1
ATOM 791 N N . ASP A 1 107 ? -12.773 16.626 30.806 1.00 54.91 107 ASP A N 1
ATOM 792 C CA . ASP A 1 107 ? -12.046 15.700 31.683 1.00 54.91 107 ASP A CA 1
ATOM 793 C C . ASP A 1 107 ? -10.527 15.844 31.473 1.00 54.91 107 ASP A C 1
ATOM 795 O O . ASP A 1 107 ? -10.015 15.393 30.446 1.00 54.91 107 ASP A O 1
ATOM 799 N N . PRO A 1 108 ? -9.787 16.473 32.405 1.00 48.28 108 PRO A N 1
ATOM 800 C CA . PRO A 1 108 ? -8.353 16.723 32.256 1.00 48.28 108 PRO A CA 1
ATOM 801 C C . PRO A 1 108 ? -7.498 15.446 32.179 1.00 48.28 108 PRO A C 1
ATOM 803 O O . PRO A 1 108 ? -6.413 15.496 31.607 1.00 48.28 108 PRO A O 1
ATOM 806 N N . LEU A 1 109 ? -7.981 14.300 32.678 1.00 43.72 109 LEU A N 1
ATOM 807 C CA . LEU A 1 109 ? -7.269 13.014 32.597 1.00 43.72 109 LEU A CA 1
ATOM 808 C C . LEU A 1 109 ? -7.501 12.292 31.263 1.00 43.72 109 LEU A C 1
ATOM 810 O O . LEU A 1 109 ? -6.719 11.428 30.871 1.00 43.72 109 LEU A O 1
ATOM 814 N N . ARG A 1 110 ? -8.591 12.627 30.563 1.00 49.72 110 ARG A N 1
ATOM 815 C CA . ARG A 1 110 ? -9.003 12.003 29.290 1.00 49.72 110 ARG A CA 1
ATOM 816 C C . ARG A 1 110 ? -8.928 12.962 28.104 1.00 49.72 110 ARG A C 1
ATOM 818 O O . ARG A 1 110 ? -9.335 12.612 26.994 1.00 49.72 110 ARG A O 1
ATOM 825 N N . ARG A 1 111 ? -8.411 14.169 28.329 1.00 49.44 111 ARG A N 1
ATOM 826 C CA . ARG A 1 111 ? -8.228 15.201 27.317 1.00 49.44 111 ARG A CA 1
ATOM 827 C C . ARG A 1 111 ? -7.111 14.790 26.364 1.00 49.44 111 ARG A C 1
ATOM 829 O O . ARG A 1 111 ? -5.931 14.820 26.700 1.00 49.44 111 ARG A O 1
ATOM 836 N N . PHE A 1 112 ? -7.488 14.412 25.150 1.00 45.78 112 PHE A N 1
ATOM 837 C CA . PHE A 1 112 ? -6.539 14.235 24.060 1.00 45.78 112 PHE A CA 1
ATOM 838 C C . PHE A 1 112 ? -6.274 15.605 23.416 1.00 45.78 112 PHE A C 1
ATOM 840 O O . PHE A 1 112 ? -7.039 16.045 22.561 1.00 45.78 112 PHE A O 1
ATOM 847 N N . ASP A 1 113 ? -5.200 16.294 23.817 1.00 48.59 113 ASP A N 1
ATOM 848 C CA . ASP A 1 113 ? -4.780 17.611 23.281 1.00 48.59 113 ASP A CA 1
ATOM 849 C C . ASP A 1 113 ? -4.168 17.531 21.863 1.00 48.59 113 ASP A C 1
ATOM 851 O O . ASP A 1 113 ? -3.276 18.301 21.509 1.00 48.59 113 ASP A O 1
ATOM 855 N N . GLY A 1 114 ? -4.625 16.570 21.049 1.00 42.34 114 GLY A N 1
ATOM 856 C CA . GLY A 1 114 ? -4.057 16.177 19.758 1.00 42.34 114 GLY A CA 1
ATOM 857 C C . GLY A 1 114 ? -3.443 17.340 18.976 1.00 42.34 114 GLY A C 1
ATOM 858 O O . GLY A 1 114 ? -4.166 18.207 18.495 1.00 42.34 114 GLY A O 1
ATOM 859 N N . TYR A 1 115 ? -2.104 17.330 18.893 1.00 42.59 115 TYR A N 1
ATOM 860 C CA . TYR A 1 115 ? -1.220 18.253 18.170 1.00 42.59 115 TYR A CA 1
ATOM 861 C C . TYR A 1 115 ? -1.905 19.538 17.674 1.00 42.59 115 TYR A C 1
ATOM 863 O O . TYR A 1 115 ? -2.412 19.600 16.553 1.00 42.59 115 TYR A O 1
ATOM 871 N N . LEU A 1 116 ? -1.891 20.562 18.530 1.00 36.50 116 LEU A N 1
ATOM 872 C CA . LEU A 1 116 ? -2.354 21.927 18.277 1.00 36.50 116 LEU A CA 1
ATOM 873 C C . LEU A 1 116 ? -1.697 22.537 17.023 1.00 36.50 116 LEU A C 1
ATOM 875 O O . LEU A 1 116 ? -0.690 23.227 17.112 1.00 36.50 116 LEU A O 1
ATOM 879 N N . ASN A 1 117 ? -2.282 22.293 15.850 1.00 40.03 117 ASN A N 1
ATOM 880 C CA . ASN A 1 117 ? -2.080 23.069 14.627 1.00 40.03 117 ASN A CA 1
ATOM 881 C C . ASN A 1 117 ? -3.425 23.161 13.890 1.00 40.03 117 ASN A C 1
ATOM 883 O O . ASN A 1 117 ? -3.895 22.205 13.271 1.00 40.03 117 ASN A O 1
ATOM 887 N N . GLN A 1 118 ? -4.066 24.326 13.992 1.00 44.22 118 GLN A N 1
ATOM 888 C CA . GLN A 1 118 ? -5.475 24.563 13.642 1.00 44.22 118 GLN A CA 1
ATOM 889 C C . GLN A 1 118 ? -5.825 24.328 12.155 1.00 44.22 118 GLN A C 1
ATOM 891 O O . GLN A 1 118 ? -6.992 24.116 11.841 1.00 44.22 118 GLN A O 1
ATOM 896 N N . GLY A 1 119 ? -4.845 24.297 11.244 1.00 44.00 119 GLY A N 1
ATOM 897 C CA . GLY A 1 119 ? -5.086 24.152 9.799 1.00 44.00 119 GLY A CA 1
ATOM 898 C C . GLY A 1 119 ? -5.223 22.714 9.274 1.00 44.00 119 GLY A C 1
ATOM 899 O O . GLY A 1 119 ? -5.853 22.506 8.242 1.00 44.00 119 GLY A O 1
ATOM 900 N N . ALA A 1 120 ? -4.670 21.708 9.965 1.00 42.06 120 ALA A N 1
ATOM 901 C CA . ALA A 1 120 ? -4.636 20.313 9.488 1.00 42.06 120 ALA A CA 1
ATOM 902 C C . ALA A 1 120 ? -5.641 19.378 10.199 1.00 42.06 120 ALA A C 1
ATOM 904 O O . ALA A 1 120 ? -5.771 18.210 9.828 1.00 42.06 120 ALA A O 1
ATOM 905 N N . ASN A 1 121 ? -6.348 19.879 11.221 1.00 49.50 121 ASN A N 1
ATOM 906 C CA . ASN A 1 121 ? -7.144 19.061 12.142 1.00 49.50 121 ASN A CA 1
ATOM 907 C C . ASN A 1 121 ? -8.587 18.789 11.690 1.00 49.50 121 ASN A C 1
ATOM 909 O O . ASN A 1 121 ? -9.171 17.811 12.145 1.00 49.50 121 ASN A O 1
ATOM 913 N N . SER A 1 122 ? -9.168 19.573 10.774 1.00 52.44 122 SER A N 1
ATOM 914 C CA . SER A 1 122 ? -10.572 19.371 10.366 1.00 52.44 122 SER A CA 1
ATOM 915 C C . SER A 1 122 ? -10.810 18.024 9.678 1.00 52.44 122 SER A C 1
ATOM 917 O O . SER A 1 122 ? -11.858 17.422 9.878 1.00 52.44 122 SER A O 1
ATOM 919 N N . LYS A 1 123 ? -9.823 17.507 8.931 1.00 60.53 123 LYS A N 1
ATOM 920 C CA . LYS A 1 123 ? -9.901 16.179 8.296 1.00 60.53 123 LYS A CA 1
ATOM 921 C C . LYS A 1 123 ? -9.680 15.014 9.267 1.00 60.53 123 LYS A C 1
ATOM 923 O O . LYS A 1 123 ? -10.066 13.896 8.953 1.00 60.53 123 LYS A O 1
ATOM 928 N N . LYS A 1 124 ? -9.042 15.250 10.420 1.00 72.12 124 LYS A N 1
ATOM 929 C CA . LYS A 1 124 ? -8.728 14.207 11.417 1.00 72.12 124 LYS A CA 1
ATOM 930 C C . LYS A 1 124 ? -9.684 14.190 12.605 1.00 72.12 124 LYS A C 1
ATOM 932 O O . LYS A 1 124 ? -9.535 13.344 13.478 1.00 72.12 124 LYS A O 1
ATOM 937 N N . ILE A 1 125 ? -10.640 15.112 12.658 1.00 77.06 125 ILE A N 1
ATOM 938 C CA . ILE A 1 125 ? -11.663 15.160 13.699 1.00 77.06 125 ILE A CA 1
ATOM 939 C C . ILE A 1 125 ? -13.003 14.838 13.048 1.00 77.06 125 ILE A C 1
ATOM 941 O O . ILE A 1 125 ? -13.512 15.613 12.241 1.00 77.06 125 ILE A O 1
ATOM 945 N N . ALA A 1 126 ? -13.583 13.702 13.418 1.00 82.06 126 ALA A N 1
ATOM 946 C CA . ALA A 1 126 ? -14.942 13.354 13.039 1.00 82.06 126 ALA A CA 1
ATOM 947 C C . ALA A 1 126 ? -15.927 13.859 14.099 1.00 82.06 126 ALA A C 1
ATOM 949 O O . ALA A 1 126 ? -15.640 13.822 15.295 1.00 82.06 126 ALA A O 1
ATOM 950 N N . LYS A 1 127 ? -17.090 14.331 13.646 1.00 85.44 127 LYS A N 1
ATOM 951 C CA . LYS A 1 127 ? -18.231 14.701 14.495 1.00 85.44 127 LYS A CA 1
ATOM 952 C C . LYS A 1 127 ? -19.268 13.580 14.504 1.00 85.44 127 LYS A C 1
ATOM 954 O O . LYS A 1 127 ? -19.305 12.787 13.555 1.00 85.44 127 LYS A O 1
ATOM 959 N N . ASP A 1 128 ? -20.117 13.568 15.528 1.00 86.94 128 ASP A N 1
ATOM 960 C CA . ASP A 1 128 ? -21.222 12.616 15.687 1.00 86.94 128 ASP A CA 1
ATOM 961 C C . ASP A 1 128 ? -20.738 11.161 15.545 1.00 86.94 128 ASP A C 1
ATOM 963 O O . ASP A 1 128 ? -21.197 10.420 14.681 1.00 86.94 128 ASP A O 1
ATOM 967 N N . VAL A 1 129 ? -19.718 10.774 16.307 1.00 84.19 129 VAL A N 1
ATOM 968 C CA . VAL A 1 129 ? -19.051 9.471 16.198 1.00 84.19 129 VAL A CA 1
ATOM 969 C C . VAL A 1 129 ? -19.697 8.444 17.113 1.00 84.19 129 VAL A C 1
ATOM 971 O O . VAL A 1 129 ? -20.030 7.364 16.642 1.00 84.19 129 VAL A O 1
ATOM 974 N N . PHE A 1 130 ? -19.918 8.765 18.390 1.00 82.88 130 PHE A N 1
ATOM 975 C CA . PHE A 1 130 ? -20.596 7.862 19.333 1.00 82.88 130 PHE A CA 1
ATOM 976 C C . PHE A 1 130 ? -21.985 8.363 19.714 1.00 82.88 130 PHE A C 1
ATOM 978 O O . PHE A 1 130 ? -22.870 7.571 20.026 1.00 82.88 130 PHE A O 1
ATOM 985 N N . LYS A 1 131 ? -22.174 9.682 19.712 1.00 84.50 131 LYS A N 1
ATOM 986 C CA . LYS A 1 131 ? -23.446 10.356 19.965 1.00 84.50 131 LYS A CA 1
ATOM 987 C C . LYS A 1 131 ? -23.492 11.691 19.237 1.00 84.50 131 LYS A C 1
ATOM 989 O O . LYS A 1 131 ? -22.461 12.304 18.980 1.00 84.50 131 LYS A O 1
ATOM 994 N N . LYS A 1 132 ? -24.694 12.193 18.964 1.00 84.69 132 LYS A N 1
ATOM 995 C CA . LYS A 1 132 ? -24.859 13.531 18.386 1.00 84.69 132 LYS A CA 1
ATOM 996 C C . LYS A 1 132 ? -24.167 14.603 19.235 1.00 84.69 132 LYS A C 1
ATOM 998 O O . LYS A 1 132 ? -24.339 14.647 20.453 1.00 84.69 132 LYS A O 1
ATOM 1003 N N . GLY A 1 133 ? -23.393 15.458 18.574 1.00 81.62 133 GLY A N 1
ATOM 1004 C CA . GLY A 1 133 ? -22.649 16.566 19.164 1.00 81.62 133 GLY A CA 1
ATOM 1005 C C . GLY A 1 133 ? -21.270 16.207 19.721 1.00 81.62 133 GLY A C 1
ATOM 1006 O O . GLY A 1 133 ? -20.562 17.111 20.161 1.00 81.62 133 GLY A O 1
ATOM 1007 N N . ASP A 1 134 ? -20.861 14.934 19.710 1.00 82.94 134 ASP A N 1
ATOM 1008 C CA . ASP A 1 134 ? -19.507 14.564 20.118 1.00 82.94 134 ASP A CA 1
ATOM 1009 C C . ASP A 1 134 ? -18.474 14.732 18.990 1.00 82.94 134 ASP A C 1
ATOM 1011 O O . ASP A 1 134 ? -18.793 15.007 17.827 1.00 82.94 134 ASP A O 1
ATOM 1015 N N . GLN A 1 135 ? -17.202 14.619 19.372 1.00 82.69 135 GLN A N 1
ATOM 1016 C CA . GLN A 1 135 ? -16.069 14.658 18.461 1.00 82.69 135 GLN A CA 1
ATOM 1017 C C . GLN A 1 135 ? -15.098 13.538 18.810 1.00 82.69 135 GLN A C 1
ATOM 1019 O O . GLN A 1 135 ? -14.859 13.254 19.986 1.00 82.69 135 GLN A O 1
ATOM 1024 N N . ALA A 1 136 ? -14.500 12.930 17.791 1.00 80.00 136 ALA A N 1
ATOM 1025 C CA . ALA A 1 136 ? -13.431 11.963 17.966 1.00 80.00 136 ALA A CA 1
ATOM 1026 C C . ALA A 1 136 ? -12.273 12.248 17.011 1.00 80.00 136 ALA A C 1
ATOM 1028 O O . ALA A 1 136 ? -12.467 12.656 15.865 1.00 80.00 136 ALA A O 1
ATOM 1029 N N . TYR A 1 137 ? -11.060 12.010 17.496 1.00 80.00 137 TYR A N 1
ATOM 1030 C CA . TYR A 1 137 ? -9.851 12.024 16.694 1.00 80.00 137 TYR A CA 1
ATOM 1031 C C . TYR A 1 137 ? -9.718 10.702 15.938 1.00 80.00 137 TYR A C 1
ATOM 1033 O O . TYR A 1 137 ? -9.738 9.628 16.543 1.00 80.00 137 TYR A O 1
ATOM 1041 N N . LEU A 1 138 ? -9.554 10.788 14.622 1.00 80.44 138 LEU A N 1
ATOM 1042 C CA . LEU A 1 138 ? -9.279 9.657 13.747 1.00 80.44 138 LEU A CA 1
ATOM 1043 C C . LEU A 1 138 ? -7.783 9.352 13.804 1.00 80.44 138 LEU A C 1
ATOM 1045 O O . LEU A 1 138 ? -6.969 10.153 13.335 1.00 80.44 138 LEU A O 1
ATOM 1049 N N . THR A 1 139 ? -7.403 8.203 14.374 1.00 75.50 139 THR A N 1
ATOM 1050 C CA . THR A 1 139 ? -5.979 7.829 14.452 1.00 75.50 139 THR A CA 1
ATOM 1051 C C . THR A 1 139 ? -5.414 7.491 13.074 1.00 75.50 139 THR A C 1
ATOM 1053 O O . THR A 1 13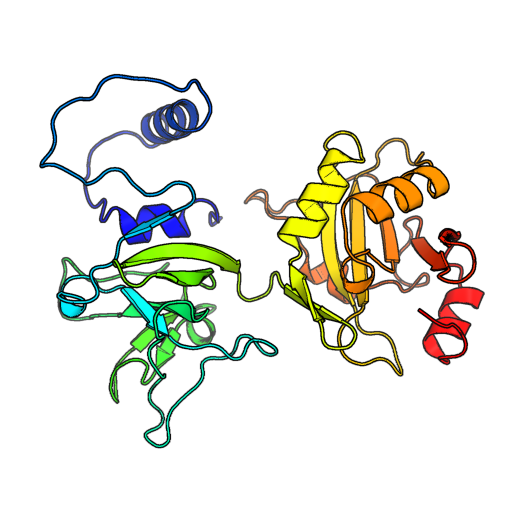9 ? -4.221 7.680 12.826 1.00 75.50 139 THR A O 1
ATOM 1056 N N . GLY A 1 140 ? -6.282 7.046 12.160 1.00 74.44 140 GLY A N 1
ATOM 1057 C CA . GLY A 1 140 ? -5.874 6.497 10.877 1.00 74.44 140 GLY A CA 1
ATOM 1058 C C . GLY A 1 140 ? -5.486 5.025 10.955 1.00 74.44 140 GLY A C 1
ATOM 1059 O O . GLY A 1 140 ? -5.087 4.496 9.937 1.00 74.44 140 GLY A O 1
ATOM 1060 N N . ASP A 1 141 ? -5.576 4.361 12.106 1.00 79.62 141 ASP A N 1
ATOM 1061 C CA . ASP A 1 141 ? -5.172 2.959 12.254 1.00 79.62 141 ASP A CA 1
ATOM 1062 C C . ASP A 1 141 ? -6.416 2.055 12.186 1.00 79.62 141 ASP A C 1
ATOM 1064 O O . ASP A 1 141 ? -7.389 2.291 12.903 1.00 79.62 141 ASP A O 1
ATOM 1068 N N . VAL A 1 142 ? -6.395 1.037 11.326 1.00 81.19 142 VAL A N 1
ATOM 1069 C CA . VAL A 1 142 ? -7.441 0.018 11.176 1.00 81.19 142 VAL A CA 1
ATOM 1070 C C . VAL A 1 142 ? -7.029 -1.225 11.958 1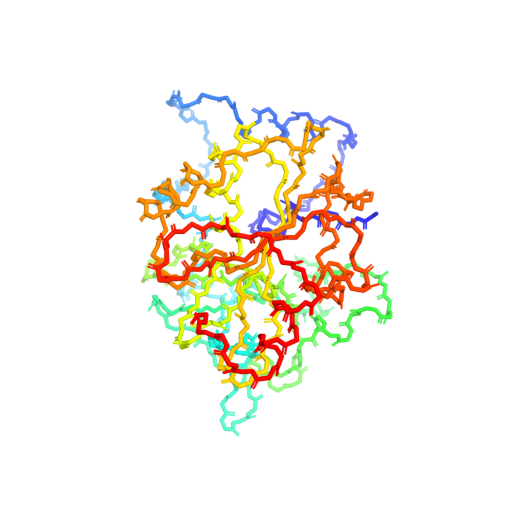.00 81.19 142 VAL A C 1
ATOM 1072 O O . VAL A 1 142 ? -5.970 -1.813 11.726 1.00 81.19 142 VAL A O 1
ATOM 1075 N N . LEU A 1 143 ? -7.871 -1.636 12.899 1.00 86.44 143 LEU A N 1
ATOM 1076 C CA . LEU A 1 143 ? -7.650 -2.802 13.744 1.00 86.44 143 LEU A CA 1
ATOM 1077 C C . LEU A 1 143 ? -8.864 -3.724 13.719 1.00 86.44 143 LEU A C 1
ATOM 1079 O O . LEU A 1 143 ? -9.978 -3.311 13.412 1.00 86.44 143 LEU A O 1
ATOM 1083 N N . VAL A 1 144 ? -8.632 -4.974 14.099 1.00 85.69 144 VAL A N 1
ATOM 1084 C CA . VAL A 1 144 ? -9.675 -5.957 14.399 1.00 85.69 144 VAL A CA 1
ATOM 1085 C C . VAL A 1 144 ? -9.625 -6.262 15.887 1.00 85.69 144 VAL A C 1
ATOM 1087 O O . VAL A 1 144 ? -8.543 -6.411 16.453 1.00 85.69 144 VAL A O 1
ATOM 1090 N N . MET A 1 145 ? -10.789 -6.350 16.523 1.00 87.56 145 MET A N 1
ATOM 1091 C CA . MET A 1 145 ? -10.909 -6.784 17.914 1.00 87.56 145 MET A CA 1
ATOM 1092 C C . MET A 1 145 ? -11.486 -8.193 17.963 1.00 87.56 145 MET A C 1
ATOM 1094 O O . MET A 1 145 ? -12.453 -8.465 17.259 1.00 87.56 145 MET A O 1
ATOM 1098 N N . ASP A 1 146 ? -10.937 -9.079 18.785 1.00 85.75 146 ASP A N 1
ATOM 1099 C CA . ASP A 1 146 ? -11.548 -10.390 19.022 1.00 85.75 146 ASP A CA 1
ATOM 1100 C C . ASP A 1 146 ? -12.671 -10.341 20.078 1.00 85.75 146 ASP A C 1
ATOM 1102 O O . ASP A 1 146 ? -13.017 -9.294 20.634 1.00 85.75 146 ASP A O 1
ATOM 1106 N N . GLU A 1 147 ? -13.273 -11.495 20.366 1.00 85.75 147 GLU A N 1
ATOM 1107 C CA . GLU A 1 147 ? -14.337 -11.606 21.369 1.00 85.75 147 GLU A CA 1
ATOM 1108 C C . GLU A 1 147 ? -13.864 -11.263 22.788 1.00 85.75 147 GLU A C 1
ATOM 1110 O O . GLU A 1 147 ? -14.661 -10.804 23.611 1.00 85.75 147 GLU A O 1
ATOM 1115 N N . LEU A 1 148 ? -12.570 -11.451 23.063 1.00 83.62 148 LEU A N 1
ATOM 1116 C CA . LEU A 1 148 ? -11.950 -11.238 24.366 1.00 83.62 148 LEU A CA 1
ATOM 1117 C C . LEU A 1 148 ? -11.541 -9.776 24.591 1.00 83.62 148 LEU A C 1
ATOM 1119 O O . LEU A 1 148 ? -11.337 -9.384 25.740 1.00 83.62 148 LEU A O 1
ATOM 1123 N N . GLY A 1 149 ? -11.474 -8.963 23.535 1.00 80.56 149 GLY A N 1
ATOM 1124 C CA . GLY A 1 149 ? -11.068 -7.559 23.574 1.00 80.56 149 GLY A CA 1
ATOM 1125 C C . GLY A 1 149 ? -9.605 -7.315 23.193 1.00 80.56 149 GLY A C 1
ATOM 1126 O O . GLY A 1 149 ? -9.119 -6.195 23.366 1.00 80.56 149 GLY A O 1
ATOM 1127 N N . TYR A 1 150 ? -8.886 -8.320 22.687 1.00 83.00 150 TYR A N 1
ATOM 1128 C CA . TYR A 1 150 ? -7.555 -8.125 22.117 1.00 83.00 150 TYR A CA 1
ATOM 1129 C C . TYR A 1 150 ? -7.656 -7.442 20.756 1.00 83.00 150 TYR A C 1
ATOM 1131 O O . TYR A 1 150 ? -8.505 -7.772 19.930 1.00 83.00 150 TYR A O 1
ATOM 1139 N N . LEU A 1 151 ? -6.780 -6.464 20.543 1.00 80.25 151 LEU A N 1
ATOM 1140 C CA . LEU A 1 151 ? -6.691 -5.686 19.316 1.00 80.25 151 LEU A CA 1
ATOM 1141 C C . LEU A 1 151 ? -5.547 -6.201 18.449 1.00 80.25 151 LEU A C 1
ATOM 1143 O O . LEU A 1 151 ? -4.424 -6.374 18.926 1.00 80.25 151 LEU A O 1
ATOM 1147 N N . TYR A 1 152 ? -5.830 -6.368 17.165 1.00 78.44 152 TYR A N 1
ATOM 1148 C CA . TYR A 1 152 ? -4.892 -6.798 16.140 1.00 78.44 152 TYR A CA 1
ATOM 1149 C C . TYR A 1 152 ? -4.790 -5.702 15.093 1.00 78.44 152 TYR A C 1
ATOM 1151 O O . TYR A 1 152 ? -5.792 -5.313 14.491 1.00 78.44 152 TYR A O 1
ATOM 1159 N N . PHE A 1 153 ? -3.581 -5.188 14.889 1.00 77.50 153 PHE A N 1
ATOM 1160 C CA . PHE A 1 153 ? -3.329 -4.215 13.836 1.00 77.50 153 PHE A CA 1
ATOM 1161 C C . PHE A 1 153 ? -3.549 -4.880 12.476 1.00 77.50 153 PHE A C 1
ATOM 1163 O O . PHE A 1 153 ? -3.001 -5.953 12.222 1.00 77.50 153 PHE A O 1
ATOM 1170 N N . ARG A 1 154 ? -4.369 -4.260 11.627 1.00 71.31 154 ARG A N 1
ATOM 1171 C CA . ARG A 1 154 ? -4.577 -4.712 10.251 1.00 71.31 154 ARG A CA 1
ATOM 1172 C C . ARG A 1 154 ? -3.861 -3.800 9.283 1.00 71.31 154 ARG A C 1
ATOM 1174 O O . ARG A 1 154 ? -3.010 -4.271 8.543 1.00 71.31 154 ARG A O 1
ATOM 1181 N N . ASP A 1 155 ? -4.201 -2.518 9.309 1.00 65.81 155 ASP A N 1
ATOM 1182 C CA . ASP A 1 155 ? -3.676 -1.575 8.332 1.00 65.81 155 ASP A CA 1
ATOM 1183 C C . ASP A 1 155 ? -3.761 -0.132 8.832 1.00 65.81 155 ASP A C 1
ATOM 1185 O O . ASP A 1 155 ? -4.203 0.143 9.949 1.00 65.81 155 ASP A O 1
ATOM 1189 N N . ARG A 1 156 ? -3.359 0.812 7.990 1.00 68.94 156 ARG A N 1
ATOM 1190 C CA . ARG A 1 156 ? -3.555 2.237 8.180 1.00 68.94 156 ARG A CA 1
ATOM 1191 C C . ARG A 1 156 ? -4.437 2.784 7.063 1.00 68.94 156 ARG A C 1
ATOM 1193 O O . ARG A 1 156 ? -4.216 2.538 5.882 1.00 68.94 156 ARG A O 1
ATOM 1200 N N . THR A 1 157 ? -5.422 3.594 7.427 1.00 62.12 157 THR A N 1
ATOM 1201 C CA . THR A 1 157 ? -6.237 4.386 6.510 1.00 62.12 157 THR A CA 1
ATOM 1202 C C . THR A 1 157 ? -5.331 5.198 5.575 1.00 62.12 157 THR A C 1
ATOM 1204 O O . THR A 1 157 ? -4.705 6.174 5.995 1.00 62.12 157 THR A O 1
ATOM 1207 N N . GLY A 1 158 ? -5.269 4.784 4.306 1.00 63.25 158 GLY A N 1
ATOM 1208 C CA . GLY A 1 158 ? -4.462 5.409 3.251 1.00 63.25 158 GLY A CA 1
ATOM 1209 C C . GLY A 1 158 ? -3.225 4.620 2.798 1.00 63.25 158 GLY A C 1
ATOM 1210 O O . GLY A 1 158 ? -2.649 4.985 1.770 1.00 63.25 158 GLY A O 1
ATOM 1211 N N . ASP A 1 159 ? -2.855 3.548 3.507 1.00 70.50 159 ASP A N 1
ATOM 1212 C CA . ASP A 1 159 ? -1.773 2.616 3.146 1.00 70.50 159 ASP A CA 1
ATOM 1213 C C . ASP A 1 159 ? -2.298 1.337 2.447 1.00 70.50 159 ASP A C 1
ATOM 1215 O O . ASP A 1 159 ? -1.536 0.403 2.211 1.00 70.50 159 ASP A O 1
ATOM 1219 N N . THR A 1 160 ? -3.565 1.312 2.022 1.00 78.94 160 THR A N 1
ATOM 1220 C CA . THR A 1 160 ? -4.137 0.283 1.135 1.00 78.94 160 THR A CA 1
ATOM 1221 C C . THR A 1 160 ? -4.531 0.859 -0.220 1.00 78.94 160 THR A C 1
ATOM 1223 O O . THR A 1 160 ? -4.746 2.066 -0.381 1.00 78.94 160 THR A O 1
ATOM 1226 N N . PHE A 1 161 ? -4.649 -0.014 -1.216 1.00 85.75 161 PHE A N 1
ATOM 1227 C CA . PHE A 1 161 ? -5.359 0.281 -2.455 1.00 85.75 161 PHE A CA 1
ATOM 1228 C C . PHE A 1 161 ? -6.125 -0.956 -2.930 1.00 85.75 161 PHE A C 1
ATOM 1230 O O . PHE A 1 161 ? -5.746 -2.082 -2.615 1.00 85.75 161 PHE A O 1
ATOM 1237 N N . ARG A 1 162 ? -7.206 -0.743 -3.684 1.00 84.81 162 ARG A N 1
ATOM 1238 C CA . ARG A 1 162 ? -8.033 -1.818 -4.240 1.00 84.81 162 ARG A CA 1
ATOM 1239 C C . ARG A 1 162 ? -7.655 -2.057 -5.694 1.00 84.81 162 ARG A C 1
ATOM 1241 O O . ARG A 1 162 ? -7.616 -1.094 -6.453 1.00 84.81 162 ARG A O 1
ATOM 1248 N N . TRP A 1 163 ? -7.408 -3.299 -6.089 1.00 89.31 163 TRP A N 1
ATOM 1249 C CA . TRP A 1 163 ? -7.068 -3.676 -7.463 1.00 89.31 163 TRP A CA 1
ATOM 1250 C C . TRP A 1 163 ? -7.951 -4.831 -7.920 1.00 89.31 163 TRP A C 1
ATOM 1252 O O . TRP A 1 163 ? -7.927 -5.894 -7.306 1.00 89.31 163 TRP A O 1
ATOM 1262 N N . LYS A 1 164 ? -8.745 -4.626 -8.984 1.00 84.88 164 LYS A N 1
ATOM 1263 C CA . LYS A 1 164 ? -9.636 -5.658 -9.556 1.00 84.88 164 LYS A CA 1
ATOM 1264 C C . LYS A 1 164 ? -10.522 -6.362 -8.511 1.00 84.88 164 LYS A C 1
ATOM 1266 O O . LYS A 1 164 ? -10.738 -7.567 -8.580 1.00 84.88 164 LYS A O 1
ATOM 1271 N N . GLY A 1 165 ? -11.018 -5.600 -7.538 1.00 80.06 165 GLY A N 1
ATOM 1272 C CA . GLY A 1 165 ? -11.895 -6.108 -6.485 1.00 80.06 165 GLY A CA 1
ATOM 1273 C C . GLY A 1 165 ? -11.197 -6.648 -5.228 1.00 80.06 165 GLY A C 1
ATOM 1274 O O . GLY A 1 165 ? -11.888 -7.019 -4.283 1.00 80.06 165 GLY A O 1
ATOM 1275 N N . GLU A 1 166 ? -9.865 -6.648 -5.181 1.00 83.88 166 GLU A N 1
ATOM 1276 C CA . GLU A 1 166 ? -9.082 -7.155 -4.048 1.00 83.88 166 GLU A CA 1
ATOM 1277 C C . GLU A 1 166 ? -8.378 -6.021 -3.297 1.00 83.88 166 GLU A C 1
ATOM 1279 O O . GLU A 1 166 ? -7.888 -5.066 -3.907 1.00 83.88 166 GLU A O 1
ATOM 1284 N N . ASN A 1 167 ? -8.294 -6.132 -1.970 1.00 82.25 167 ASN A N 1
ATOM 1285 C CA . ASN A 1 167 ? -7.577 -5.173 -1.130 1.00 82.25 167 ASN A CA 1
ATOM 1286 C C . ASN A 1 167 ? -6.093 -5.543 -1.031 1.00 82.25 167 ASN A C 1
ATOM 1288 O O . ASN A 1 167 ? -5.741 -6.658 -0.646 1.00 82.25 167 ASN A O 1
ATOM 1292 N N . VAL A 1 168 ? -5.218 -4.585 -1.335 1.00 86.75 168 VAL A N 1
ATOM 1293 C CA . VAL A 1 168 ? -3.763 -4.746 -1.258 1.00 86.75 168 VAL A CA 1
ATOM 1294 C C . VAL A 1 168 ? -3.205 -3.849 -0.159 1.00 86.75 168 VAL A C 1
ATOM 1296 O O . VAL A 1 168 ? -3.346 -2.623 -0.215 1.00 86.75 168 VAL A O 1
ATOM 1299 N N . SER A 1 169 ? -2.536 -4.456 0.826 1.00 85.44 169 SER A N 1
ATOM 1300 C CA . SER A 1 169 ? -1.802 -3.723 1.860 1.00 85.44 169 SER A CA 1
ATOM 1301 C C . SER A 1 169 ? -0.442 -3.283 1.327 1.00 85.44 169 SER A C 1
ATOM 1303 O O . SER A 1 169 ? 0.392 -4.112 0.958 1.00 85.44 169 SER A O 1
ATOM 1305 N N . THR A 1 170 ? -0.175 -1.973 1.299 1.00 87.38 170 THR A N 1
ATOM 1306 C CA . THR A 1 170 ? 1.128 -1.482 0.817 1.00 87.38 170 THR A CA 1
ATOM 1307 C C . THR A 1 170 ? 2.264 -1.936 1.726 1.00 87.38 170 THR A C 1
ATOM 1309 O O . THR A 1 170 ? 3.335 -2.241 1.221 1.00 87.38 170 THR A O 1
ATOM 1312 N N . THR A 1 171 ? 2.028 -2.071 3.037 1.00 84.56 171 THR A N 1
ATOM 1313 C CA . THR A 1 171 ? 3.054 -2.503 4.001 1.00 84.56 171 THR A CA 1
ATOM 1314 C C . THR A 1 171 ? 3.470 -3.959 3.797 1.00 84.56 171 THR A C 1
ATOM 1316 O O . THR A 1 171 ? 4.651 -4.283 3.920 1.00 84.56 171 THR A O 1
ATOM 1319 N N . GLU A 1 172 ? 2.528 -4.842 3.460 1.00 85.81 172 GLU A N 1
ATOM 1320 C CA . GLU A 1 172 ? 2.834 -6.246 3.166 1.00 85.81 172 GLU A CA 1
ATOM 1321 C C . GLU A 1 172 ? 3.733 -6.362 1.930 1.00 85.81 172 GLU A C 1
ATOM 1323 O O . GLU A 1 172 ? 4.788 -7.002 1.975 1.00 85.81 172 GLU A O 1
ATOM 1328 N N . VAL A 1 173 ? 3.351 -5.673 0.851 1.00 91.06 173 VAL A N 1
ATOM 1329 C CA . VAL A 1 173 ? 4.093 -5.676 -0.414 1.00 91.06 173 VAL A CA 1
ATOM 1330 C C . VAL A 1 173 ? 5.455 -4.985 -0.261 1.00 91.06 173 VAL A C 1
ATOM 1332 O O . VAL A 1 173 ? 6.458 -5.506 -0.747 1.00 91.06 173 VAL A O 1
ATOM 1335 N N . GLU A 1 174 ? 5.529 -3.862 0.464 1.00 91.00 174 GLU A N 1
ATOM 1336 C CA . GLU A 1 174 ? 6.788 -3.186 0.825 1.00 91.00 174 GLU A CA 1
ATOM 1337 C C . GLU A 1 174 ? 7.714 -4.128 1.595 1.00 91.00 174 GLU A C 1
ATOM 1339 O O . GLU A 1 174 ? 8.893 -4.250 1.262 1.00 91.00 174 GLU A O 1
ATOM 1344 N N . GLY A 1 175 ? 7.180 -4.834 2.595 1.00 88.06 175 GLY A N 1
ATOM 1345 C CA . GLY A 1 175 ? 7.937 -5.790 3.391 1.00 88.06 175 GLY A CA 1
ATOM 1346 C C . GLY A 1 175 ? 8.465 -6.958 2.560 1.00 88.06 175 GLY A C 1
ATOM 1347 O O . GLY A 1 175 ? 9.613 -7.361 2.746 1.00 88.06 175 GLY A O 1
ATOM 1348 N N . ALA A 1 176 ? 7.659 -7.499 1.643 1.00 90.56 176 ALA A N 1
ATOM 1349 C CA . ALA A 1 176 ? 8.083 -8.560 0.732 1.00 90.56 176 ALA A CA 1
ATOM 1350 C C . ALA A 1 176 ? 9.197 -8.078 -0.209 1.00 90.56 176 ALA A C 1
ATOM 1352 O O . ALA A 1 176 ? 10.277 -8.670 -0.238 1.00 90.56 176 ALA A O 1
ATOM 1353 N N . LEU A 1 177 ? 8.983 -6.963 -0.912 1.00 91.94 177 LEU A N 1
ATOM 1354 C CA . LEU A 1 177 ? 9.965 -6.390 -1.835 1.00 91.94 177 LEU A CA 1
ATOM 1355 C C . LEU A 1 177 ? 11.271 -6.019 -1.138 1.00 91.94 177 LEU A C 1
ATOM 1357 O O . LEU A 1 177 ? 12.341 -6.338 -1.650 1.00 91.94 177 LEU A O 1
ATOM 1361 N N . SER A 1 178 ? 11.196 -5.395 0.040 1.00 90.94 178 SER A N 1
ATOM 1362 C CA . SER A 1 178 ? 12.380 -5.024 0.811 1.00 90.94 178 SER A CA 1
ATOM 1363 C C . SER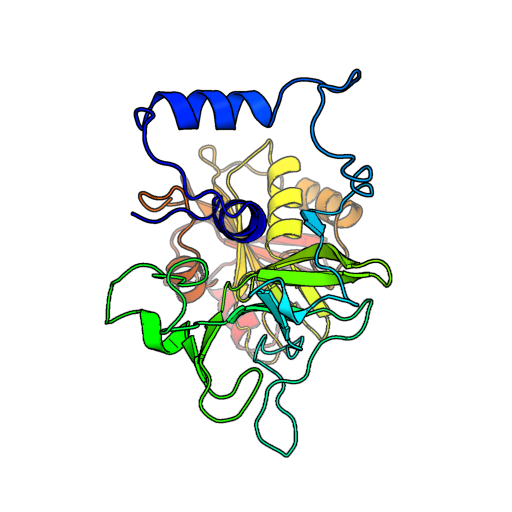 A 1 178 ? 13.223 -6.258 1.142 1.00 90.94 178 SER A C 1
ATOM 1365 O O . SER A 1 178 ? 14.425 -6.261 0.886 1.00 90.94 178 SER A O 1
ATOM 1367 N N . ARG A 1 179 ? 12.610 -7.365 1.593 1.00 90.44 179 ARG A N 1
ATOM 1368 C CA . ARG A 1 179 ? 13.335 -8.626 1.847 1.00 90.44 179 ARG A CA 1
ATOM 1369 C C . ARG A 1 179 ? 13.963 -9.215 0.583 1.00 90.44 179 ARG A C 1
ATOM 1371 O O . ARG A 1 179 ? 15.115 -9.642 0.626 1.00 90.44 179 ARG A O 1
ATOM 1378 N N . LEU A 1 180 ? 13.219 -9.249 -0.525 1.00 89.56 180 LEU A N 1
ATOM 1379 C CA . LEU A 1 180 ? 13.683 -9.826 -1.793 1.00 89.56 180 LEU A CA 1
ATOM 1380 C C . LEU A 1 180 ? 14.824 -9.017 -2.426 1.00 89.56 180 LEU A C 1
ATOM 1382 O O . LEU A 1 180 ? 15.677 -9.583 -3.107 1.00 89.56 180 LEU A O 1
ATOM 1386 N N . LEU A 1 181 ? 14.861 -7.710 -2.168 1.00 89.06 181 LEU A N 1
ATOM 1387 C CA . LEU A 1 181 ? 15.830 -6.763 -2.717 1.00 89.06 181 LEU A CA 1
ATOM 1388 C C . LEU A 1 181 ? 16.882 -6.354 -1.678 1.00 89.06 181 LEU A C 1
ATOM 1390 O O . LEU A 1 181 ? 17.293 -5.200 -1.621 1.00 89.06 181 LEU A O 1
ATOM 1394 N N . ALA A 1 182 ? 17.320 -7.308 -0.851 1.00 86.94 182 ALA A N 1
ATOM 1395 C CA . ALA A 1 182 ? 18.418 -7.136 0.104 1.00 86.94 182 ALA A CA 1
ATOM 1396 C C . ALA A 1 182 ? 18.235 -5.954 1.083 1.00 86.94 182 ALA A C 1
ATOM 1398 O O . ALA A 1 182 ? 19.173 -5.209 1.358 1.00 86.94 182 ALA A O 1
ATOM 1399 N N . MET A 1 183 ? 17.030 -5.815 1.641 1.00 84.38 183 MET A N 1
ATOM 1400 C CA . MET A 1 183 ? 16.622 -4.738 2.554 1.00 84.38 183 MET A CA 1
ATOM 1401 C C . MET A 1 183 ? 16.663 -3.341 1.920 1.00 84.38 183 MET A C 1
ATOM 1403 O O . MET A 1 183 ? 16.960 -2.355 2.594 1.00 84.38 183 MET A O 1
ATOM 1407 N N . ALA A 1 184 ? 16.342 -3.247 0.626 1.00 85.94 184 ALA A N 1
ATOM 1408 C CA . ALA A 1 184 ? 16.143 -1.965 -0.038 1.00 85.94 184 ALA A CA 1
ATOM 1409 C C . ALA A 1 184 ? 15.002 -1.169 0.615 1.00 85.94 184 ALA A C 1
ATOM 1411 O O . ALA A 1 184 ? 14.008 -1.735 1.088 1.00 85.94 184 ALA A O 1
ATOM 1412 N N . ASP A 1 185 ? 15.125 0.159 0.588 1.00 88.62 185 ASP A N 1
ATOM 1413 C CA . ASP A 1 185 ? 13.996 1.038 0.865 1.00 88.62 185 ASP A CA 1
ATOM 1414 C C . ASP A 1 185 ? 12.988 0.910 -0.288 1.00 88.62 185 ASP A C 1
ATOM 1416 O O . ASP A 1 185 ? 13.343 1.064 -1.460 1.00 88.62 185 ASP A O 1
ATOM 1420 N N . VAL A 1 186 ? 11.728 0.632 0.047 1.00 90.50 186 VAL A N 1
ATOM 1421 C CA . VAL A 1 186 ? 10.646 0.445 -0.926 1.00 90.50 186 VAL A CA 1
ATOM 1422 C C . VAL A 1 186 ? 9.426 1.248 -0.492 1.00 90.50 186 VAL A C 1
ATOM 1424 O O . VAL A 1 186 ? 9.064 1.246 0.683 1.00 90.50 186 VAL A O 1
ATOM 1427 N N . ALA A 1 187 ? 8.786 1.923 -1.446 1.00 90.38 187 ALA A N 1
ATOM 1428 C CA . ALA A 1 187 ? 7.487 2.563 -1.276 1.00 90.38 187 ALA A CA 1
ATOM 1429 C C . ALA A 1 187 ? 6.479 1.959 -2.258 1.00 90.38 187 ALA A C 1
ATOM 1431 O O . ALA A 1 187 ? 6.688 2.032 -3.468 1.00 90.38 187 ALA A O 1
ATOM 1432 N N . VAL A 1 188 ? 5.370 1.419 -1.757 1.00 91.75 188 VAL A N 1
ATOM 1433 C CA . VAL A 1 188 ? 4.280 0.878 -2.580 1.00 91.75 188 VAL A CA 1
ATOM 1434 C C . VAL A 1 188 ? 3.055 1.775 -2.476 1.00 91.75 188 VAL A C 1
ATOM 1436 O O . VAL A 1 188 ? 2.692 2.268 -1.403 1.00 91.75 188 VAL A O 1
ATOM 1439 N N . TYR A 1 189 ? 2.412 2.015 -3.614 1.00 89.94 189 TYR A N 1
ATOM 1440 C CA . TYR A 1 189 ? 1.212 2.833 -3.716 1.00 89.94 189 TYR A CA 1
ATOM 1441 C C . TYR A 1 189 ? 0.375 2.448 -4.938 1.00 89.94 189 TYR A C 1
ATOM 1443 O O . TYR A 1 189 ? 0.894 1.981 -5.945 1.00 89.94 189 TYR A O 1
ATOM 1451 N N . GLY A 1 190 ? -0.936 2.677 -4.857 1.00 90.50 190 GLY A N 1
ATOM 1452 C CA . GLY A 1 190 ? -1.836 2.489 -5.992 1.00 90.50 190 GLY A CA 1
ATOM 1453 C C . GLY A 1 190 ? -1.814 3.673 -6.968 1.00 90.50 190 GLY A C 1
ATOM 1454 O O . GLY A 1 190 ? -1.948 4.824 -6.532 1.00 90.50 190 GLY A O 1
ATOM 1455 N N . VAL A 1 191 ? -1.723 3.385 -8.267 1.00 91.44 191 VAL A N 1
ATOM 1456 C CA . VAL A 1 191 ? -1.837 4.338 -9.388 1.00 91.44 191 VAL A CA 1
ATOM 1457 C C . VAL A 1 191 ? -3.080 4.051 -10.230 1.00 91.44 191 VAL A C 1
ATOM 1459 O O . VAL A 1 191 ? -3.506 2.906 -10.350 1.00 91.44 191 VAL A O 1
ATOM 1462 N N . GLU A 1 192 ? -3.702 5.090 -10.778 1.00 89.69 192 GLU A N 1
ATOM 1463 C CA . GLU A 1 192 ? -4.888 4.939 -11.629 1.00 89.69 192 GLU A CA 1
ATOM 1464 C C . GLU A 1 192 ? -4.473 4.513 -13.037 1.00 89.69 192 GLU A C 1
ATOM 1466 O O . GLU A 1 192 ? -3.574 5.113 -13.621 1.00 89.69 192 GLU A O 1
ATOM 1471 N N . VAL A 1 193 ? -5.133 3.488 -13.577 1.00 89.81 193 VAL A N 1
ATOM 1472 C CA . VAL A 1 193 ? -4.931 3.033 -14.955 1.00 89.81 193 VAL A CA 1
ATOM 1473 C C . VAL A 1 193 ? -6.266 3.119 -15.699 1.00 89.81 193 VAL A C 1
ATOM 1475 O O . VAL A 1 193 ? -7.256 2.558 -15.211 1.00 89.81 193 VAL A O 1
ATOM 1478 N N . PRO A 1 194 ? -6.328 3.794 -16.863 1.00 87.00 194 PRO A N 1
ATOM 1479 C CA . PRO A 1 194 ? -7.556 3.893 -17.645 1.00 87.00 194 PRO A CA 1
ATOM 1480 C C . PRO A 1 194 ? -8.158 2.523 -17.971 1.00 87.00 194 PRO A C 1
ATOM 1482 O O . PRO A 1 194 ? -7.445 1.569 -18.267 1.00 87.00 194 PRO A O 1
ATOM 1485 N N . GLY A 1 195 ? -9.487 2.422 -17.916 1.00 82.12 195 GLY A N 1
ATOM 1486 C CA . GLY A 1 195 ? -10.204 1.193 -18.276 1.00 82.12 195 GLY A CA 1
ATOM 1487 C C . GLY A 1 195 ? -10.096 0.048 -17.262 1.00 82.12 195 GLY A C 1
ATOM 1488 O O . GLY A 1 195 ? -10.561 -1.052 -17.553 1.00 82.12 195 GLY A O 1
ATOM 1489 N N . THR A 1 196 ? -9.525 0.281 -16.074 1.00 84.56 196 THR A N 1
ATOM 1490 C CA . THR A 1 196 ? -9.428 -0.727 -15.005 1.00 84.56 196 THR A CA 1
ATOM 1491 C C . THR A 1 196 ? -10.169 -0.296 -13.742 1.00 84.56 196 THR A C 1
ATOM 1493 O O . THR A 1 196 ? -10.292 0.893 -13.450 1.00 84.56 196 THR A O 1
ATOM 1496 N N . GLU A 1 197 ? -10.684 -1.270 -12.988 1.00 82.00 197 GLU A N 1
ATOM 1497 C CA . GLU A 1 197 ? -11.324 -1.014 -11.698 1.00 82.00 197 GLU A CA 1
ATOM 1498 C C . GLU A 1 197 ? -10.280 -0.957 -10.574 1.00 82.00 197 GLU A C 1
ATOM 1500 O O . GLU A 1 197 ? -9.528 -1.912 -10.337 1.00 82.00 197 GLU A O 1
ATOM 1505 N N . GLY A 1 198 ? -10.276 0.159 -9.845 1.00 85.94 198 GLY A N 1
ATOM 1506 C CA . GLY A 1 198 ? -9.384 0.388 -8.716 1.00 85.94 198 GLY A CA 1
ATOM 1507 C C . GLY A 1 198 ? -8.073 1.068 -9.115 1.00 85.94 198 GLY A C 1
ATOM 1508 O O . GLY A 1 198 ? -8.033 1.929 -9.990 1.00 85.94 198 GLY A O 1
ATOM 1509 N N . ARG A 1 199 ? -6.995 0.730 -8.409 1.00 89.38 199 ARG A N 1
ATOM 1510 C CA . ARG A 1 199 ? -5.650 1.279 -8.590 1.00 89.38 199 ARG A CA 1
ATOM 1511 C C . ARG A 1 199 ? -4.654 0.136 -8.744 1.00 89.38 199 ARG A C 1
ATOM 1513 O O . ARG A 1 199 ? -4.625 -0.761 -7.910 1.00 89.38 199 ARG A O 1
ATOM 1520 N N . ALA A 1 200 ? -3.823 0.185 -9.776 1.00 92.38 200 ALA A N 1
ATOM 1521 C CA . ALA A 1 200 ? -2.757 -0.786 -9.98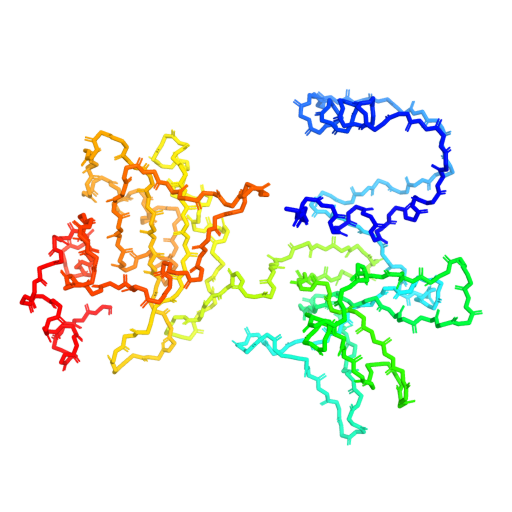4 1.00 92.38 200 ALA A CA 1
ATOM 1522 C C . ALA A 1 200 ? -1.630 -0.561 -8.972 1.00 92.38 200 ALA A C 1
ATOM 1524 O O . ALA A 1 200 ? -1.291 0.581 -8.656 1.00 92.38 200 ALA A O 1
ATOM 1525 N N . GLY A 1 201 ? -1.022 -1.639 -8.479 1.00 92.81 201 GLY A N 1
ATOM 1526 C CA . GLY A 1 201 ? 0.121 -1.535 -7.578 1.00 92.81 201 GLY A CA 1
ATOM 1527 C C . GLY A 1 201 ? 1.357 -0.996 -8.293 1.00 92.81 201 GLY A C 1
ATOM 1528 O O . GLY A 1 201 ? 1.774 -1.546 -9.311 1.00 92.81 201 GLY A O 1
ATOM 1529 N N . MET A 1 202 ? 1.968 0.046 -7.737 1.00 94.50 202 MET A N 1
ATOM 1530 C CA . MET A 1 202 ? 3.260 0.575 -8.159 1.00 94.50 202 MET A CA 1
ATOM 1531 C C . MET A 1 202 ? 4.247 0.510 -6.994 1.00 94.50 202 MET A C 1
ATOM 1533 O O . MET A 1 202 ? 3.902 0.895 -5.876 1.00 94.50 202 MET A O 1
ATOM 1537 N N . ALA A 1 203 ? 5.469 0.044 -7.255 1.00 94.38 203 ALA A N 1
ATOM 1538 C CA . ALA A 1 203 ? 6.550 0.030 -6.277 1.00 94.38 203 ALA A CA 1
ATOM 1539 C C . ALA A 1 203 ? 7.726 0.898 -6.734 1.00 94.38 203 ALA A C 1
ATOM 1541 O O . ALA A 1 203 ? 8.297 0.681 -7.801 1.00 94.38 203 ALA A O 1
ATOM 1542 N N . ALA A 1 204 ? 8.108 1.859 -5.900 1.00 93.25 204 ALA A N 1
ATOM 1543 C CA . ALA A 1 204 ? 9.332 2.629 -6.039 1.00 93.25 204 ALA A CA 1
ATOM 1544 C C . ALA A 1 204 ? 10.411 2.008 -5.142 1.00 93.25 204 ALA A C 1
ATOM 1546 O O . ALA A 1 204 ? 10.214 1.885 -3.933 1.00 93.25 204 ALA A O 1
ATOM 1547 N N . VAL A 1 205 ? 11.529 1.600 -5.733 1.00 92.75 205 VAL A N 1
ATOM 1548 C CA . VAL A 1 205 ? 12.613 0.861 -5.081 1.00 92.75 205 VAL A CA 1
ATOM 1549 C C . VAL A 1 205 ? 13.889 1.690 -5.137 1.00 92.75 205 VAL A C 1
ATOM 1551 O O . VAL A 1 205 ? 14.370 2.028 -6.221 1.00 92.75 205 VAL A O 1
ATOM 1554 N N . ALA A 1 206 ? 14.476 1.968 -3.975 1.00 91.25 206 ALA A N 1
ATOM 1555 C CA . ALA A 1 206 ? 15.807 2.552 -3.912 1.00 91.25 206 ALA A CA 1
ATOM 1556 C C . ALA A 1 206 ? 16.848 1.523 -4.386 1.00 91.25 206 ALA A C 1
ATOM 1558 O O . ALA A 1 206 ? 17.065 0.498 -3.740 1.00 91.25 206 ALA A O 1
ATOM 1559 N N . SER A 1 207 ? 17.493 1.791 -5.519 1.00 87.81 207 SER A N 1
ATOM 1560 C CA . SER A 1 207 ? 18.562 0.961 -6.075 1.00 87.81 207 SER A CA 1
ATOM 1561 C C . SER A 1 207 ? 19.725 1.850 -6.515 1.00 87.81 207 SER A C 1
ATOM 1563 O O . SER A 1 207 ? 19.765 2.302 -7.661 1.00 87.81 207 SER A O 1
ATOM 1565 N N . PRO A 1 208 ? 20.700 2.097 -5.621 1.00 73.38 208 PRO A N 1
ATOM 1566 C CA . PRO A 1 208 ? 21.872 2.913 -5.937 1.00 73.38 208 PRO A CA 1
ATOM 1567 C C . PRO A 1 208 ? 22.724 2.334 -7.074 1.00 73.38 208 PRO A C 1
ATOM 1569 O O . PRO A 1 208 ? 23.380 3.080 -7.795 1.00 73.38 208 PRO A O 1
ATOM 1572 N N . SER A 1 209 ? 22.724 1.006 -7.238 1.00 72.56 209 SER A N 1
ATOM 1573 C CA . SER A 1 209 ? 23.462 0.305 -8.294 1.00 72.56 209 SER A CA 1
ATOM 1574 C C . SER A 1 209 ? 22.687 0.184 -9.609 1.00 72.56 209 SER A C 1
ATOM 1576 O O . SER A 1 209 ? 23.287 -0.174 -10.619 1.00 72.56 209 SER A O 1
ATOM 1578 N N . GLY A 1 210 ? 21.371 0.434 -9.610 1.00 65.69 210 GLY A N 1
ATOM 1579 C CA . GLY A 1 210 ? 20.500 0.349 -10.790 1.00 65.69 210 GLY A CA 1
ATOM 1580 C C . GLY A 1 210 ? 20.369 -1.045 -11.420 1.00 65.69 210 GLY A C 1
ATOM 1581 O O . GLY A 1 210 ? 19.671 -1.198 -12.419 1.00 65.69 210 GLY A O 1
ATOM 1582 N N . SER A 1 211 ? 21.026 -2.066 -10.866 1.00 70.38 211 SER A N 1
ATOM 1583 C CA . SER A 1 211 ? 21.015 -3.438 -11.369 1.00 70.38 211 SER A CA 1
ATOM 1584 C C . SER A 1 211 ? 20.058 -4.303 -10.550 1.00 70.38 211 SER A C 1
ATOM 1586 O O . SER A 1 211 ? 20.263 -4.550 -9.362 1.00 70.38 211 SER A O 1
ATOM 1588 N N . CYS A 1 212 ? 18.994 -4.777 -11.195 1.00 81.25 212 CYS A N 1
ATOM 1589 C CA . CYS A 1 212 ? 18.062 -5.746 -10.632 1.00 81.25 212 CYS A CA 1
ATOM 1590 C C . CYS A 1 212 ? 17.743 -6.807 -11.688 1.00 81.25 212 CYS A C 1
ATOM 1592 O O . CYS A 1 212 ? 17.446 -6.475 -12.835 1.00 81.25 212 CYS A O 1
ATOM 1594 N N . ASP A 1 213 ? 17.815 -8.079 -11.301 1.00 88.75 213 ASP A N 1
ATOM 1595 C CA . ASP A 1 213 ? 17.355 -9.186 -12.134 1.00 88.75 213 ASP A CA 1
ATOM 1596 C C . ASP A 1 213 ? 15.826 -9.266 -12.048 1.00 88.75 213 ASP A C 1
ATOM 1598 O O . ASP A 1 213 ? 15.254 -9.799 -11.093 1.00 88.75 213 ASP A O 1
ATOM 1602 N N . LEU A 1 214 ? 15.172 -8.663 -13.039 1.00 90.75 214 LEU A N 1
ATOM 1603 C CA . LEU A 1 214 ? 13.721 -8.523 -13.109 1.00 90.75 214 LEU A CA 1
ATOM 1604 C C . LEU A 1 214 ? 12.991 -9.855 -13.291 1.00 90.75 214 LEU A C 1
ATOM 1606 O O . LEU A 1 214 ? 11.879 -10.015 -12.783 1.00 90.75 214 LEU A O 1
ATOM 1610 N N . GLU A 1 215 ? 13.605 -10.806 -13.995 1.00 90.38 215 GLU A N 1
ATOM 1611 C CA . GLU A 1 215 ? 13.032 -12.135 -14.200 1.00 90.38 215 GLU A CA 1
ATOM 1612 C C . GLU A 1 215 ? 13.042 -12.906 -12.881 1.00 90.38 215 GLU A C 1
ATOM 1614 O O . GLU A 1 215 ? 12.012 -13.421 -12.435 1.00 90.38 215 GLU A O 1
ATOM 1619 N N . ARG A 1 216 ? 14.182 -12.888 -12.182 1.00 91.12 216 ARG A N 1
ATOM 1620 C CA . ARG A 1 216 ? 14.289 -13.488 -10.853 1.00 91.12 216 ARG A CA 1
ATOM 1621 C C . ARG A 1 216 ? 13.369 -12.811 -9.839 1.00 91.12 216 ARG A C 1
ATOM 1623 O O . ARG A 1 216 ? 12.759 -13.505 -9.026 1.00 91.12 216 ARG A O 1
ATOM 1630 N N . LEU A 1 217 ? 13.246 -11.482 -9.872 1.00 91.50 217 LEU A N 1
ATOM 1631 C CA . LEU A 1 217 ? 12.343 -10.745 -8.986 1.00 91.50 217 LEU A CA 1
ATOM 1632 C C . LEU A 1 217 ? 10.884 -11.172 -9.193 1.00 91.50 217 LEU A C 1
ATOM 1634 O O . LEU A 1 217 ? 10.191 -11.434 -8.211 1.00 91.50 217 LEU A O 1
ATOM 1638 N N . ALA A 1 218 ? 10.432 -11.295 -10.443 1.00 91.62 218 ALA A N 1
ATOM 1639 C CA . ALA A 1 218 ? 9.070 -11.728 -10.751 1.00 91.62 218 ALA A CA 1
ATOM 1640 C C . ALA A 1 218 ? 8.780 -13.146 -10.226 1.00 91.62 218 ALA A C 1
ATOM 1642 O O . ALA A 1 218 ? 7.763 -13.362 -9.566 1.00 91.62 218 ALA A O 1
ATOM 1643 N N . GLN A 1 219 ? 9.712 -14.086 -10.414 1.00 91.94 219 GLN A N 1
ATOM 1644 C CA . GLN A 1 219 ? 9.587 -15.457 -9.899 1.00 91.94 219 GLN A CA 1
ATOM 1645 C C . GLN A 1 219 ? 9.548 -15.524 -8.365 1.00 91.94 219 GLN A C 1
ATOM 1647 O O . GLN A 1 219 ? 8.882 -16.384 -7.787 1.00 91.94 219 GLN A O 1
ATOM 1652 N N . LEU A 1 220 ? 10.294 -14.650 -7.685 1.00 92.44 220 LEU A N 1
ATOM 1653 C CA . LEU A 1 220 ? 10.292 -14.574 -6.224 1.00 92.44 220 LEU A CA 1
ATOM 1654 C C . LEU A 1 220 ? 8.992 -13.955 -5.700 1.00 92.44 220 LEU A C 1
ATOM 1656 O O . LEU A 1 220 ? 8.394 -14.495 -4.771 1.00 92.44 220 LEU A O 1
ATOM 1660 N N . LEU A 1 221 ? 8.520 -12.875 -6.328 1.00 92.06 221 LEU A N 1
ATOM 1661 C CA . LEU A 1 221 ? 7.236 -12.254 -5.996 1.00 92.06 221 LEU A CA 1
ATOM 1662 C C . LEU A 1 221 ? 6.069 -13.210 -6.214 1.00 92.06 221 LEU A C 1
ATOM 1664 O O . LEU A 1 221 ? 5.115 -13.185 -5.446 1.00 92.06 221 LEU A O 1
ATOM 1668 N N . GLU A 1 222 ? 6.153 -14.083 -7.215 1.00 91.38 222 GLU A N 1
ATOM 1669 C CA . GLU A 1 222 ? 5.135 -15.098 -7.452 1.00 91.38 222 GLU A CA 1
ATOM 1670 C C . GLU A 1 222 ? 4.968 -16.086 -6.293 1.00 91.38 222 GLU A C 1
ATOM 1672 O O . GLU A 1 222 ? 3.848 -16.515 -6.013 1.00 91.38 222 GLU A O 1
ATOM 1677 N N . LYS A 1 223 ? 6.060 -16.401 -5.594 1.00 91.62 223 LYS A N 1
ATOM 1678 C CA . LYS A 1 223 ? 6.058 -17.315 -4.445 1.00 91.62 223 LYS A CA 1
ATOM 1679 C C . LYS A 1 223 ? 5.610 -16.640 -3.149 1.00 91.62 223 LYS A C 1
ATOM 1681 O O . LYS A 1 223 ? 5.051 -17.315 -2.293 1.00 91.62 223 LYS A O 1
ATOM 1686 N N . GLU A 1 224 ? 5.873 -15.341 -3.003 1.00 90.75 224 GLU A N 1
ATOM 1687 C CA . GLU A 1 224 ? 5.578 -14.580 -1.780 1.00 90.75 224 GLU A CA 1
ATOM 1688 C C . GLU A 1 224 ? 4.200 -13.906 -1.810 1.00 90.75 224 GLU A C 1
ATOM 1690 O O . GLU A 1 224 ? 3.583 -13.755 -0.759 1.00 90.75 224 GLU A O 1
ATOM 1695 N N . LEU A 1 225 ? 3.722 -13.476 -2.985 1.00 91.31 225 LEU A N 1
ATOM 1696 C CA . LEU A 1 225 ? 2.520 -12.653 -3.120 1.00 91.31 225 LEU A CA 1
ATOM 1697 C C . LEU A 1 225 ? 1.505 -13.235 -4.121 1.00 91.31 225 LEU A C 1
ATOM 1699 O O . LEU A 1 225 ? 1.868 -13.680 -5.223 1.00 91.31 225 LEU A O 1
ATOM 1703 N N . PRO A 1 226 ? 0.201 -13.157 -3.798 1.00 90.62 226 PRO A N 1
ATOM 1704 C CA . PRO A 1 226 ? -0.857 -13.510 -4.734 1.00 90.62 226 PRO A CA 1
ATOM 1705 C C . PRO A 1 226 ? -0.888 -12.538 -5.919 1.00 90.62 226 PRO A C 1
ATOM 1707 O O . PRO A 1 226 ? -0.449 -11.393 -5.814 1.00 90.62 226 PRO A O 1
ATOM 1710 N N . LEU A 1 227 ? -1.444 -12.982 -7.051 1.00 90.06 227 LEU A N 1
ATOM 1711 C CA . LEU A 1 227 ? -1.422 -12.243 -8.321 1.00 90.06 227 LEU A CA 1
ATOM 1712 C C . LEU A 1 227 ? -1.906 -10.787 -8.201 1.00 90.06 227 LEU A C 1
ATOM 1714 O O . LEU A 1 227 ? -1.305 -9.901 -8.798 1.00 90.06 227 LEU A O 1
ATOM 1718 N N . TYR A 1 228 ? -2.954 -10.534 -7.415 1.00 88.06 228 TYR A N 1
ATOM 1719 C CA . TYR A 1 228 ? -3.536 -9.199 -7.244 1.00 88.06 228 TYR A CA 1
ATOM 1720 C C . TYR A 1 228 ? -2.656 -8.236 -6.423 1.00 88.06 228 TYR A C 1
ATOM 1722 O O . TYR A 1 228 ? -2.792 -7.025 -6.567 1.00 88.06 228 TYR A O 1
ATOM 1730 N N . ALA A 1 229 ? -1.759 -8.754 -5.577 1.00 90.69 229 ALA A N 1
ATOM 1731 C CA . ALA A 1 229 ? -0.873 -7.956 -4.726 1.00 90.69 229 ALA A CA 1
ATOM 1732 C C . ALA A 1 229 ? 0.499 -7.695 -5.369 1.00 90.69 229 ALA A C 1
ATOM 1734 O O . ALA A 1 229 ? 1.267 -6.864 -4.879 1.00 90.69 229 ALA A O 1
ATOM 1735 N N . ARG A 1 230 ? 0.823 -8.393 -6.467 1.00 94.25 230 ARG A N 1
ATOM 1736 C CA . ARG A 1 230 ? 2.070 -8.187 -7.213 1.00 94.25 230 ARG A CA 1
ATOM 1737 C C . ARG A 1 230 ? 2.056 -6.781 -7.833 1.00 94.25 230 ARG A C 1
ATOM 1739 O O . ARG A 1 230 ? 1.101 -6.448 -8.536 1.00 94.25 230 ARG A O 1
ATOM 1746 N N . PRO A 1 231 ? 3.090 -5.949 -7.608 1.00 94.62 231 PRO A N 1
ATOM 1747 C CA . PRO A 1 231 ? 3.174 -4.644 -8.249 1.00 94.62 231 PRO A CA 1
ATOM 1748 C C . PRO A 1 231 ? 3.158 -4.795 -9.769 1.00 94.62 231 PRO A C 1
ATOM 1750 O O . PRO A 1 231 ? 3.983 -5.517 -10.330 1.00 94.62 231 PRO A O 1
ATOM 1753 N N . ILE A 1 232 ? 2.243 -4.091 -10.427 1.00 94.94 232 ILE A N 1
ATOM 1754 C CA . ILE A 1 232 ? 2.164 -4.027 -11.887 1.00 94.94 232 ILE A CA 1
ATOM 1755 C C . ILE A 1 232 ? 3.277 -3.138 -12.427 1.00 94.94 232 ILE A C 1
ATOM 1757 O O . ILE A 1 232 ? 3.849 -3.455 -13.461 1.00 94.94 232 ILE A O 1
ATOM 1761 N N . PHE A 1 233 ? 3.621 -2.067 -11.711 1.00 95.62 233 PHE A N 1
ATOM 1762 C CA . PHE A 1 233 ? 4.665 -1.125 -12.105 1.00 95.62 233 PHE A CA 1
ATOM 1763 C C . PHE A 1 233 ? 5.819 -1.124 -11.106 1.00 95.62 233 PHE A C 1
ATOM 1765 O O . PHE A 1 233 ? 5.601 -1.127 -9.892 1.00 95.62 233 PHE A O 1
ATOM 1772 N N . LEU A 1 234 ? 7.046 -1.050 -11.618 1.00 94.69 234 LEU A N 1
ATOM 1773 C CA . LEU A 1 234 ? 8.258 -0.838 -10.833 1.00 94.69 234 LEU A CA 1
ATOM 1774 C C . LEU A 1 234 ? 8.955 0.441 -11.286 1.00 94.69 234 LEU A C 1
ATOM 1776 O O . LEU A 1 234 ? 9.063 0.716 -12.479 1.00 94.69 234 LEU A O 1
ATOM 1780 N N . ARG A 1 235 ? 9.476 1.188 -10.319 1.00 93.62 235 ARG A N 1
ATOM 1781 C CA . ARG A 1 235 ? 10.341 2.347 -10.521 1.00 93.62 235 ARG A CA 1
ATOM 1782 C C . ARG A 1 235 ? 11.608 2.157 -9.709 1.00 93.62 235 ARG A C 1
ATOM 1784 O O . ARG A 1 235 ? 11.524 1.992 -8.496 1.00 93.62 235 ARG A O 1
ATOM 1791 N N . PHE A 1 236 ? 12.766 2.224 -10.349 1.00 92.12 236 PHE A N 1
ATOM 1792 C CA . PHE A 1 236 ? 14.049 2.170 -9.652 1.00 92.12 236 PHE A CA 1
ATOM 1793 C C . PHE A 1 236 ? 14.661 3.557 -9.596 1.00 92.12 236 PHE A C 1
ATOM 1795 O O . PHE A 1 236 ? 14.884 4.164 -10.632 1.00 92.12 236 PHE A O 1
ATOM 1802 N N . LEU A 1 237 ? 14.948 4.050 -8.399 1.00 91.00 237 LEU A N 1
ATOM 1803 C CA . LEU A 1 237 ? 15.502 5.383 -8.186 1.00 91.00 237 LEU A CA 1
ATOM 1804 C C . LEU A 1 237 ? 16.733 5.312 -7.272 1.00 91.00 237 LEU A C 1
ATOM 1806 O O . LEU A 1 237 ? 16.840 4.366 -6.490 1.00 91.00 237 LEU A O 1
ATOM 1810 N N . PRO A 1 238 ? 17.666 6.278 -7.334 1.00 86.88 238 PRO A N 1
ATOM 1811 C CA . PRO A 1 238 ? 18.896 6.218 -6.542 1.00 86.88 238 PRO A CA 1
ATOM 1812 C C . PRO A 1 238 ? 18.640 6.194 -5.031 1.00 86.88 238 PRO A C 1
ATOM 1814 O O . PRO A 1 238 ? 19.283 5.446 -4.298 1.00 86.88 238 PRO A O 1
ATOM 1817 N N . GLU A 1 239 ? 17.680 6.994 -4.570 1.00 85.00 239 GLU A N 1
ATOM 1818 C CA . GLU A 1 239 ? 17.300 7.103 -3.166 1.00 85.00 239 GLU A CA 1
ATOM 1819 C C . GLU A 1 239 ? 15.822 7.480 -3.059 1.00 85.00 239 GLU A C 1
ATOM 1821 O O . GLU A 1 239 ? 15.322 8.310 -3.817 1.00 85.00 239 GLU A O 1
ATOM 1826 N N . LEU A 1 240 ? 15.119 6.905 -2.084 1.00 83.00 240 LEU A N 1
ATOM 1827 C CA . LEU A 1 240 ? 13.778 7.352 -1.737 1.00 83.00 240 LEU A CA 1
ATOM 1828 C C . LEU A 1 240 ? 13.844 8.520 -0.754 1.00 83.00 240 LEU A C 1
ATOM 1830 O O . LEU A 1 240 ? 14.297 8.367 0.381 1.00 83.00 240 LEU A O 1
ATOM 1834 N N . HIS A 1 241 ? 13.310 9.673 -1.157 1.00 69.38 241 HIS A N 1
ATOM 1835 C CA . HIS A 1 241 ? 13.248 10.844 -0.291 1.00 69.38 241 HIS A CA 1
ATOM 1836 C C . HIS A 1 241 ? 12.399 10.571 0.958 1.00 69.38 241 HIS A C 1
ATOM 1838 O O . HIS A 1 241 ? 11.168 10.440 0.929 1.00 69.38 241 HIS A O 1
ATOM 1844 N N . LYS A 1 242 ? 13.090 10.515 2.096 1.00 65.31 242 LYS A N 1
ATOM 1845 C CA . LYS A 1 242 ? 12.489 10.463 3.423 1.00 65.31 242 LYS A CA 1
ATOM 1846 C C . LYS A 1 242 ? 12.301 11.899 3.911 1.00 65.31 242 LYS A C 1
ATOM 1848 O O . LYS A 1 242 ? 13.236 12.692 3.937 1.00 65.31 242 LYS A O 1
ATOM 1853 N N . THR A 1 243 ? 11.091 12.252 4.338 1.00 52.72 243 THR A N 1
ATOM 1854 C CA . THR A 1 243 ? 10.868 13.494 5.103 1.00 52.72 243 THR A CA 1
ATOM 1855 C C . THR A 1 243 ? 11.774 13.539 6.336 1.00 52.72 243 THR A C 1
ATOM 1857 O O . THR A 1 243 ? 12.175 12.491 6.837 1.00 52.72 243 THR A O 1
ATOM 1860 N N . GLY A 1 244 ? 11.979 14.715 6.947 1.00 36.16 244 GLY A N 1
ATOM 1861 C CA . GLY A 1 244 ? 12.649 14.858 8.258 1.00 36.16 244 GLY A CA 1
ATOM 1862 C C . GLY A 1 244 ? 11.981 14.111 9.435 1.00 36.16 244 GLY A C 1
ATOM 1863 O O . GLY A 1 244 ? 12.301 14.350 10.593 1.00 36.16 244 GLY A O 1
ATOM 1864 N N . THR A 1 245 ? 11.004 13.244 9.159 1.00 45.97 245 THR A N 1
ATOM 1865 C CA . THR A 1 245 ? 10.391 12.264 10.068 1.00 45.97 245 THR A CA 1
ATOM 1866 C C . THR A 1 245 ? 10.641 10.812 9.642 1.00 45.97 245 THR A C 1
ATOM 1868 O O . THR A 1 245 ? 9.926 9.924 10.095 1.00 45.97 245 THR A O 1
ATOM 1871 N N . PHE A 1 246 ? 11.605 10.570 8.749 1.00 47.12 246 PHE A N 1
ATOM 1872 C CA . PHE A 1 246 ? 11.912 9.270 8.143 1.00 47.12 246 PHE A CA 1
ATOM 1873 C C . PHE A 1 246 ? 10.731 8.599 7.413 1.00 47.12 246 PHE A C 1
ATOM 1875 O O . PHE A 1 246 ? 10.775 7.405 7.139 1.00 47.12 246 PHE A O 1
ATOM 1882 N N . LYS A 1 247 ? 9.673 9.352 7.067 1.00 54.78 247 LYS A N 1
ATOM 1883 C CA . LYS A 1 247 ? 8.545 8.835 6.275 1.00 54.78 247 LYS A CA 1
ATOM 1884 C C . LYS A 1 247 ? 8.782 9.080 4.795 1.00 54.78 247 LYS A C 1
ATOM 1886 O O . LYS A 1 247 ? 9.067 10.221 4.418 1.00 54.78 247 LYS A O 1
ATOM 1891 N N . LEU A 1 248 ? 8.597 8.034 3.998 1.00 62.06 248 LEU A N 1
ATOM 1892 C CA . LEU A 1 248 ? 8.614 8.067 2.539 1.00 62.06 248 LEU A CA 1
ATOM 1893 C C . LEU A 1 248 ? 7.480 8.975 2.037 1.00 62.06 248 LEU A C 1
ATOM 1895 O O . LEU A 1 248 ? 6.324 8.805 2.434 1.00 62.06 248 LEU A O 1
ATOM 1899 N N . GLN A 1 249 ? 7.795 9.971 1.205 1.00 62.69 249 GLN A N 1
ATOM 1900 C CA . GLN A 1 249 ? 6.782 10.854 0.612 1.00 62.69 249 GLN A CA 1
ATOM 1901 C C . GLN A 1 249 ? 6.035 10.138 -0.522 1.00 62.69 249 GLN A C 1
ATOM 1903 O O . GLN A 1 249 ? 6.293 10.356 -1.700 1.00 62.69 249 GLN A O 1
ATOM 1908 N N . LYS A 1 250 ? 5.057 9.296 -0.164 1.00 71.88 250 LYS A N 1
ATOM 1909 C CA . LYS A 1 250 ? 4.207 8.580 -1.135 1.00 71.88 250 LYS A CA 1
ATOM 1910 C C . LYS A 1 250 ? 3.318 9.516 -1.970 1.00 71.88 250 LYS A C 1
ATOM 1912 O O . LYS A 1 250 ? 2.864 9.130 -3.040 1.00 71.88 250 LYS A O 1
ATOM 1917 N N . THR A 1 251 ? 3.046 10.735 -1.496 1.00 73.81 251 THR A N 1
ATOM 1918 C CA . THR A 1 251 ? 2.121 11.672 -2.156 1.00 73.81 251 THR A CA 1
ATOM 1919 C C . THR A 1 251 ? 2.626 12.137 -3.515 1.00 73.81 251 THR A C 1
ATOM 1921 O O . THR A 1 251 ? 1.855 12.147 -4.470 1.00 73.81 251 THR A O 1
ATOM 1924 N N . ASP A 1 252 ? 3.899 12.519 -3.605 1.00 80.38 252 ASP A N 1
ATOM 1925 C CA . ASP A 1 252 ? 4.470 13.026 -4.854 1.00 80.38 252 ASP A CA 1
ATOM 1926 C C . ASP A 1 252 ? 4.747 11.868 -5.817 1.00 80.38 252 ASP A C 1
ATOM 1928 O O . ASP A 1 252 ? 4.340 11.935 -6.972 1.00 80.38 252 ASP A O 1
ATOM 1932 N N . LEU A 1 253 ? 5.236 10.732 -5.304 1.00 85.38 253 LEU A N 1
ATOM 1933 C CA . LEU A 1 253 ? 5.366 9.484 -6.067 1.00 85.38 253 LEU A CA 1
ATOM 1934 C C . LEU A 1 253 ? 4.036 9.027 -6.695 1.00 85.38 253 LEU A C 1
ATOM 1936 O O . LEU A 1 253 ? 3.998 8.625 -7.856 1.00 85.38 253 LEU A O 1
ATOM 1940 N N . ARG A 1 254 ? 2.922 9.131 -5.955 1.00 84.25 254 ARG A N 1
ATOM 1941 C CA . ARG A 1 254 ? 1.584 8.799 -6.469 1.00 84.25 254 ARG A CA 1
ATOM 1942 C C . ARG A 1 254 ? 1.111 9.778 -7.549 1.00 84.25 254 ARG A C 1
ATOM 1944 O O . ARG A 1 254 ? 0.403 9.348 -8.451 1.00 84.25 254 ARG A O 1
ATOM 1951 N N . LYS A 1 255 ? 1.467 11.065 -7.455 1.00 84.25 255 LYS A N 1
ATOM 1952 C CA . LYS A 1 255 ? 1.124 12.074 -8.476 1.00 84.25 255 LYS A CA 1
ATOM 1953 C C . LYS A 1 255 ? 1.925 11.888 -9.758 1.00 84.25 255 LYS A C 1
ATOM 1955 O O . LYS A 1 255 ? 1.368 12.049 -10.833 1.00 84.25 255 LYS A O 1
ATOM 1960 N N . GLU A 1 256 ? 3.212 11.581 -9.627 1.00 87.56 256 GLU A N 1
ATOM 1961 C CA . GLU A 1 256 ? 4.085 11.285 -10.765 1.00 87.56 256 GLU A CA 1
ATOM 1962 C C . GLU A 1 256 ? 3.641 10.001 -11.479 1.00 87.56 256 GLU A C 1
ATOM 1964 O O . GLU A 1 256 ? 3.686 9.922 -12.705 1.00 87.56 256 GLU A O 1
ATOM 1969 N N . GLY A 1 257 ? 3.155 9.015 -10.715 1.00 89.19 257 GLY A N 1
ATOM 1970 C CA . GLY A 1 257 ? 2.615 7.777 -11.260 1.00 89.19 257 GLY A CA 1
ATOM 1971 C C . GLY A 1 257 ? 3.656 7.023 -12.086 1.00 89.19 257 GLY A C 1
ATOM 1972 O O . GLY A 1 257 ? 4.829 6.975 -11.721 1.00 89.19 257 GLY A O 1
ATOM 1973 N N . PHE A 1 258 ? 3.210 6.432 -13.194 1.00 91.75 258 PHE A N 1
ATOM 1974 C CA . PHE A 1 258 ? 4.030 5.648 -14.123 1.00 91.75 258 PHE A CA 1
ATOM 1975 C C . PHE A 1 258 ? 4.250 6.364 -15.468 1.00 91.75 258 PHE A C 1
ATOM 1977 O O . PHE A 1 258 ? 4.529 5.712 -16.468 1.00 91.75 258 PHE A O 1
ATOM 1984 N N . ASP A 1 259 ? 4.101 7.693 -15.519 1.00 91.25 259 ASP A N 1
ATOM 1985 C CA . ASP A 1 259 ? 4.256 8.456 -16.762 1.00 91.25 259 ASP A CA 1
ATOM 1986 C C . ASP A 1 259 ? 5.750 8.654 -17.113 1.00 91.25 259 ASP A C 1
ATOM 1988 O O . ASP A 1 259 ? 6.453 9.382 -16.398 1.00 91.25 259 ASP A O 1
ATOM 1992 N N . PRO A 1 260 ? 6.256 8.076 -18.224 1.00 90.31 260 PRO A N 1
ATOM 1993 C CA . PRO A 1 260 ? 7.659 8.195 -18.630 1.00 90.31 260 PRO A CA 1
ATOM 1994 C C . PRO A 1 260 ? 8.042 9.594 -19.151 1.00 90.31 260 PRO A C 1
ATOM 1996 O O . PRO A 1 260 ? 9.202 9.843 -19.482 1.00 90.31 260 PRO A O 1
ATOM 1999 N N . THR A 1 261 ? 7.089 10.521 -19.292 1.00 88.38 261 THR A N 1
ATOM 2000 C CA . THR A 1 261 ? 7.359 11.932 -19.616 1.00 88.38 261 THR A CA 1
ATOM 2001 C C . THR A 1 261 ? 7.618 12.777 -18.370 1.00 88.38 261 THR A C 1
ATOM 2003 O O . THR A 1 261 ? 8.335 13.778 -18.449 1.00 88.38 261 THR A O 1
ATOM 2006 N N . VAL A 1 262 ? 7.080 12.354 -17.223 1.00 88.75 262 VAL A N 1
ATOM 2007 C CA . VAL A 1 262 ? 7.240 13.014 -15.920 1.00 88.75 262 VAL A CA 1
ATOM 2008 C C . VAL A 1 262 ? 8.398 12.386 -15.146 1.00 88.75 262 VAL A C 1
ATOM 2010 O O . VAL A 1 262 ? 9.254 13.094 -14.612 1.00 88.75 262 VAL A O 1
ATOM 2013 N N . VAL A 1 263 ? 8.449 11.054 -15.113 1.00 88.62 263 VAL A N 1
ATOM 2014 C CA . VAL A 1 263 ? 9.442 10.277 -14.370 1.00 88.62 263 VAL A CA 1
ATOM 2015 C C . VAL A 1 263 ? 10.663 10.009 -15.247 1.00 88.62 263 VAL A C 1
ATOM 2017 O O . VAL A 1 263 ? 10.554 9.453 -16.335 1.00 88.62 263 VAL A O 1
ATOM 2020 N N . LYS A 1 264 ? 11.847 10.390 -14.755 1.00 87.25 264 LYS A N 1
ATOM 2021 C CA . LYS A 1 264 ? 13.137 10.158 -15.438 1.00 87.25 264 LYS A CA 1
ATOM 2022 C C . LYS A 1 264 ? 13.820 8.852 -15.033 1.00 87.25 264 LYS A C 1
ATOM 2024 O O . LYS A 1 264 ? 14.800 8.450 -15.654 1.00 87.25 264 LYS A O 1
ATOM 2029 N N . ASP A 1 265 ? 13.328 8.245 -13.965 1.00 90.44 265 ASP A N 1
ATOM 2030 C CA . ASP A 1 265 ? 13.851 7.009 -13.407 1.00 90.44 265 ASP A CA 1
ATOM 2031 C C . ASP A 1 265 ? 13.476 5.806 -14.289 1.00 90.44 265 ASP A C 1
ATOM 2033 O O . ASP A 1 265 ? 12.426 5.836 -14.936 1.00 90.44 265 ASP A O 1
ATOM 2037 N N . PRO A 1 266 ? 14.279 4.726 -14.302 1.00 91.50 266 PRO A N 1
ATOM 2038 C CA . PRO A 1 266 ? 13.903 3.477 -14.951 1.00 91.50 266 PRO A CA 1
ATOM 2039 C C . PRO A 1 266 ? 12.539 2.960 -14.475 1.00 91.50 266 PRO A C 1
ATOM 2041 O O . PRO A 1 266 ? 12.355 2.630 -13.298 1.00 91.50 266 PRO A O 1
ATOM 2044 N N . LEU A 1 267 ? 11.598 2.875 -15.416 1.00 94.12 267 LEU A N 1
ATOM 2045 C CA . LEU A 1 267 ? 10.257 2.341 -15.215 1.00 94.12 267 LEU A CA 1
ATOM 2046 C C . LEU A 1 267 ? 10.114 0.982 -15.897 1.00 94.12 267 LEU A C 1
ATOM 2048 O O . LEU A 1 267 ? 10.593 0.772 -17.012 1.00 94.12 267 LEU A O 1
ATOM 2052 N N . PHE A 1 268 ? 9.398 0.080 -15.238 1.00 94.31 268 PHE A N 1
ATOM 2053 C CA . PHE A 1 268 ? 9.073 -1.242 -15.751 1.00 94.31 268 PHE A CA 1
ATOM 2054 C C . PHE A 1 268 ? 7.617 -1.577 -15.450 1.00 94.31 268 PHE A C 1
ATOM 2056 O O . PHE A 1 268 ? 7.053 -1.086 -14.470 1.00 94.31 268 PHE A O 1
ATOM 2063 N N . TYR A 1 269 ? 7.019 -2.442 -16.261 1.00 94.31 269 TYR A N 1
ATOM 2064 C CA . TYR A 1 269 ? 5.701 -3.005 -15.989 1.00 94.31 269 TYR A CA 1
ATOM 2065 C C . TYR A 1 269 ? 5.708 -4.525 -16.148 1.00 94.31 269 TYR A C 1
ATOM 2067 O O . TYR A 1 269 ? 6.528 -5.079 -16.881 1.00 94.31 269 TYR A O 1
ATOM 2075 N N . LEU A 1 270 ? 4.828 -5.204 -15.417 1.00 92.50 270 LEU A N 1
ATOM 2076 C CA . LEU A 1 270 ? 4.681 -6.652 -15.459 1.00 92.50 270 LEU A CA 1
ATOM 2077 C C . LEU A 1 270 ? 3.904 -7.054 -16.716 1.00 92.50 270 LEU A C 1
ATOM 2079 O O . LEU A 1 270 ? 2.706 -6.794 -16.820 1.00 92.50 270 LEU A O 1
ATOM 2083 N N . ASP A 1 271 ? 4.570 -7.731 -17.649 1.00 89.69 271 ASP A N 1
ATOM 2084 C CA . ASP A 1 271 ? 3.893 -8.374 -18.774 1.00 89.69 271 ASP A CA 1
ATOM 2085 C C . ASP A 1 271 ? 3.313 -9.705 -18.282 1.00 89.69 271 ASP A C 1
ATOM 2087 O O . ASP A 1 271 ? 4.029 -10.694 -18.117 1.00 89.69 271 ASP A O 1
ATOM 2091 N N . VAL A 1 272 ? 2.001 -9.737 -18.033 1.00 83.25 272 VAL A N 1
ATOM 2092 C CA . VAL A 1 272 ? 1.300 -10.916 -17.491 1.00 83.25 272 VAL A CA 1
ATOM 2093 C C . VAL A 1 272 ? 1.420 -12.136 -18.415 1.00 83.25 272 VAL A C 1
ATOM 2095 O O . VAL A 1 272 ? 1.360 -13.268 -17.943 1.00 83.25 272 VAL A O 1
ATOM 2098 N N . ARG A 1 273 ? 1.608 -11.940 -19.729 1.00 84.12 273 ARG A N 1
ATOM 2099 C CA . ARG A 1 273 ? 1.749 -13.051 -20.686 1.00 84.12 273 ARG A CA 1
ATOM 2100 C C . ARG A 1 273 ? 3.133 -13.678 -20.611 1.00 84.12 273 ARG A C 1
ATOM 2102 O O . ARG A 1 273 ? 3.261 -14.884 -20.793 1.00 84.12 273 ARG A O 1
ATOM 2109 N N . LYS A 1 274 ? 4.155 -12.855 -20.377 1.00 83.56 274 LYS A N 1
ATOM 2110 C CA . LYS A 1 274 ? 5.551 -13.298 -20.285 1.00 83.56 274 LYS A CA 1
ATOM 2111 C C . LYS A 1 274 ? 5.969 -13.684 -18.867 1.00 83.56 274 LYS A C 1
ATOM 2113 O O . LYS A 1 274 ? 6.893 -14.471 -18.711 1.00 83.56 274 LYS A O 1
ATOM 2118 N N . GLY A 1 275 ? 5.296 -13.150 -17.849 1.00 84.88 275 GLY A N 1
ATOM 2119 C CA . GLY A 1 275 ? 5.561 -13.435 -16.438 1.00 84.88 275 GLY A CA 1
ATOM 2120 C C . GLY A 1 275 ? 6.761 -12.688 -15.845 1.00 84.88 275 GLY A C 1
ATOM 2121 O O . GLY A 1 275 ? 7.190 -13.027 -14.748 1.00 84.88 275 GLY A O 1
ATOM 2122 N N . PHE A 1 276 ? 7.305 -11.681 -16.534 1.00 89.31 276 PHE A N 1
ATOM 2123 C CA . PHE A 1 276 ? 8.423 -10.868 -16.044 1.00 89.31 276 PHE A CA 1
ATOM 2124 C C . PHE A 1 276 ? 8.244 -9.382 -16.373 1.00 89.31 276 PHE A C 1
ATOM 2126 O O . PHE A 1 276 ? 7.401 -9.001 -17.189 1.00 89.31 276 PHE A O 1
ATOM 2133 N N . TYR A 1 277 ? 9.030 -8.532 -15.708 1.00 92.38 277 TYR A N 1
ATOM 2134 C CA . TYR A 1 277 ? 8.978 -7.086 -15.907 1.00 92.38 277 TYR A CA 1
ATOM 2135 C C . TYR A 1 277 ? 9.735 -6.663 -17.166 1.00 92.38 277 TYR A C 1
ATOM 2137 O O . TYR A 1 277 ? 10.883 -7.057 -17.373 1.00 92.38 277 TYR A O 1
ATOM 2145 N N . VAL A 1 278 ? 9.108 -5.817 -17.979 1.00 92.62 278 VAL A N 1
ATOM 2146 C CA . VAL A 1 278 ? 9.696 -5.236 -19.192 1.00 92.62 278 VAL A CA 1
ATOM 2147 C C . VAL A 1 278 ? 9.783 -3.710 -19.068 1.00 92.62 278 VAL A C 1
ATOM 2149 O O . VAL A 1 278 ? 8.995 -3.122 -18.321 1.00 92.62 278 VAL A O 1
ATOM 2152 N N . PRO A 1 279 ? 10.731 -3.047 -19.759 1.00 93.06 279 PRO A N 1
ATOM 2153 C CA . PRO A 1 279 ? 10.845 -1.592 -19.724 1.00 93.06 279 PRO A CA 1
ATOM 2154 C C . PRO A 1 279 ? 9.545 -0.903 -20.148 1.00 93.06 279 PRO A C 1
ATOM 2156 O O . PRO A 1 279 ? 8.922 -1.285 -21.140 1.00 93.06 279 PRO A O 1
ATOM 2159 N N . LEU A 1 280 ? 9.151 0.123 -19.398 1.00 92.88 280 LEU A N 1
ATOM 2160 C CA . LEU A 1 280 ? 8.017 0.975 -19.725 1.00 92.88 280 LEU A CA 1
ATOM 2161 C C . LEU A 1 280 ? 8.513 2.193 -20.512 1.00 92.88 280 LEU A C 1
ATOM 2163 O O . LEU A 1 280 ? 8.912 3.208 -19.941 1.00 92.88 280 LEU A O 1
ATOM 2167 N N . ASP A 1 281 ? 8.500 2.075 -21.835 1.00 91.44 281 ASP A N 1
ATOM 2168 C CA . ASP A 1 281 ? 8.773 3.183 -22.746 1.00 91.44 281 ASP A CA 1
ATOM 2169 C C . ASP A 1 281 ? 7.498 3.984 -23.081 1.00 91.44 281 ASP A C 1
ATOM 2171 O O . ASP A 1 281 ? 6.386 3.681 -22.638 1.00 91.44 281 ASP A O 1
ATOM 2175 N N . ARG A 1 282 ? 7.657 5.056 -23.867 1.00 90.69 282 ARG A N 1
ATOM 2176 C CA . ARG A 1 282 ? 6.540 5.927 -24.272 1.00 90.69 282 ARG A CA 1
ATOM 2177 C C . ARG A 1 282 ? 5.492 5.193 -25.109 1.00 90.69 282 ARG A C 1
ATOM 2179 O O . ARG A 1 282 ? 4.310 5.532 -25.036 1.00 90.69 282 ARG A O 1
ATOM 2186 N N . GLU A 1 283 ? 5.909 4.207 -25.898 1.00 90.19 283 GLU A N 1
ATOM 2187 C CA . GLU A 1 283 ? 5.002 3.420 -26.731 1.00 90.19 283 GLU A CA 1
ATOM 2188 C C . GLU A 1 283 ? 4.156 2.483 -25.867 1.00 90.19 283 GLU A C 1
ATOM 2190 O O . GLU A 1 283 ? 2.932 2.484 -25.982 1.00 90.19 283 GLU A O 1
ATOM 2195 N N . ALA A 1 284 ? 4.784 1.744 -24.949 1.00 90.25 284 ALA A N 1
ATOM 2196 C CA . ALA A 1 284 ? 4.111 0.897 -23.973 1.00 90.25 284 ALA A CA 1
ATOM 2197 C C . ALA A 1 284 ? 3.170 1.708 -23.079 1.00 90.25 284 ALA A C 1
ATOM 2199 O O . ALA A 1 284 ? 2.028 1.304 -22.875 1.00 90.25 284 ALA A O 1
ATOM 2200 N N . TYR A 1 285 ? 3.596 2.889 -22.619 1.00 91.69 285 TYR A N 1
ATOM 2201 C CA . TYR A 1 285 ? 2.725 3.801 -21.879 1.00 91.69 285 TYR A CA 1
ATOM 2202 C C . TYR A 1 285 ? 1.487 4.195 -22.690 1.00 91.69 285 TYR A C 1
ATOM 2204 O O . TYR A 1 285 ? 0.375 4.125 -22.175 1.00 91.69 285 TYR A O 1
ATOM 2212 N N . THR A 1 286 ? 1.653 4.543 -23.969 1.00 90.88 286 THR A N 1
ATOM 2213 C CA . THR A 1 286 ? 0.527 4.915 -24.841 1.00 90.88 286 THR A CA 1
ATOM 2214 C C . THR A 1 286 ? -0.446 3.747 -25.027 1.00 90.88 286 THR A C 1
ATOM 2216 O O . THR A 1 286 ? -1.653 3.950 -24.923 1.00 90.88 286 THR A O 1
ATOM 2219 N N . ARG A 1 287 ? 0.053 2.516 -25.215 1.00 89.94 287 ARG A N 1
ATOM 2220 C CA . ARG A 1 287 ? -0.801 1.318 -25.320 1.00 89.94 287 ARG A CA 1
ATOM 2221 C C . ARG A 1 287 ? -1.547 1.008 -24.019 1.00 89.94 287 ARG A C 1
ATOM 2223 O O . ARG A 1 287 ? -2.720 0.644 -24.059 1.00 89.94 287 ARG A O 1
ATOM 2230 N N . ILE A 1 288 ? -0.901 1.193 -22.865 1.00 90.25 288 ILE A N 1
ATOM 2231 C CA . ILE A 1 288 ? -1.540 1.044 -21.547 1.00 90.25 288 ILE A CA 1
ATOM 2232 C C . ILE A 1 288 ? -2.631 2.103 -21.353 1.00 90.25 288 ILE A C 1
ATOM 2234 O O . ILE A 1 288 ? -3.735 1.771 -20.931 1.00 90.25 288 ILE A O 1
ATOM 2238 N N . GLN A 1 289 ? -2.360 3.363 -21.706 1.00 88.75 289 GLN A N 1
ATOM 2239 C CA . GLN A 1 289 ? -3.341 4.452 -21.630 1.00 88.75 289 GLN A CA 1
ATOM 2240 C C . GLN A 1 289 ? -4.533 4.229 -22.577 1.00 88.75 289 GLN A C 1
ATOM 2242 O O . GLN A 1 289 ? -5.660 4.577 -22.233 1.00 88.75 289 GLN A O 1
ATOM 2247 N N . ALA A 1 290 ? -4.300 3.613 -23.740 1.00 88.25 290 ALA A N 1
ATOM 2248 C CA . ALA A 1 290 ? -5.342 3.223 -24.689 1.00 88.25 290 ALA A CA 1
ATOM 2249 C C . ALA A 1 290 ? -6.138 1.969 -24.261 1.00 88.25 290 ALA A C 1
ATOM 2251 O O . ALA A 1 290 ? -7.147 1.648 -24.887 1.00 88.25 290 ALA A O 1
ATOM 2252 N N . GLY A 1 291 ? -5.712 1.261 -23.207 1.00 84.06 291 GLY A N 1
ATOM 2253 C CA . GLY A 1 291 ? -6.337 0.013 -22.753 1.00 84.06 291 GLY A CA 1
ATOM 2254 C C . GLY A 1 291 ? -6.057 -1.197 -23.655 1.00 84.06 291 GLY A C 1
ATOM 2255 O O . GLY A 1 291 ? -6.759 -2.203 -23.574 1.00 84.06 291 GLY A O 1
ATOM 2256 N N . GLU A 1 292 ? -5.047 -1.110 -24.524 1.00 83.44 292 GLU A N 1
ATOM 2257 C CA . GLU A 1 292 ? -4.667 -2.173 -25.465 1.00 83.44 292 GLU A CA 1
ATOM 2258 C C . GLU A 1 292 ? -3.770 -3.240 -24.812 1.00 83.44 292 GLU A C 1
ATOM 2260 O O . GLU A 1 292 ? -3.710 -4.382 -25.274 1.00 83.44 292 GLU A O 1
ATOM 2265 N N . GLU A 1 293 ? -3.096 -2.886 -23.713 1.00 80.81 293 GLU A N 1
ATOM 2266 C CA . GLU A 1 293 ? -2.272 -3.800 -22.920 1.00 80.81 293 GLU A CA 1
ATOM 2267 C C . GLU A 1 293 ? -3.060 -4.399 -21.755 1.00 80.81 293 GLU A C 1
ATOM 2269 O O . GLU A 1 293 ? -3.712 -3.699 -20.977 1.00 80.81 293 GLU A O 1
ATOM 2274 N N . LYS A 1 294 ? -2.968 -5.724 -21.604 1.00 78.38 294 LYS A N 1
ATOM 2275 C CA . LYS A 1 294 ? -3.635 -6.442 -20.516 1.00 78.38 294 LYS A CA 1
ATOM 2276 C C . LYS A 1 294 ? -2.711 -6.524 -19.302 1.00 78.38 294 LYS A C 1
ATOM 2278 O O . LYS A 1 294 ? -1.807 -7.357 -19.275 1.00 78.38 294 LYS A O 1
ATOM 2283 N N . LEU A 1 295 ? -2.990 -5.678 -18.315 1.00 80.81 295 LEU A N 1
ATOM 2284 C CA . LEU A 1 295 ? -2.406 -5.703 -16.968 1.00 80.81 295 LEU A CA 1
ATOM 2285 C C . LEU A 1 295 ? -3.197 -6.628 -16.033 1.00 80.81 295 LEU A C 1
ATOM 2287 O O . LEU A 1 295 ? -4.312 -7.062 -16.413 1.00 80.81 295 LEU A O 1
#